Protein AF-A0A956HLF1-F1 (afdb_monomer)

Radius of gyration: 23.71 Å; Cα contacts (8 Å, |Δi|>4): 263; chains: 1; bounding box: 54×30×71 Å

Nearest PDB structures (foldseek):
  5fjy-assembly2_C-2  TM=4.307E-01  e=5.812E-02  Mus musculus
  7v1m-assembly1_H  TM=3.803E-01  e=1.954E-02  Homo sapiens
  7v6p-assembly1_A-2  TM=3.729E-01  e=6.625E-02  Homo sapiens
  8rtc-assembly2_B  TM=3.109E-01  e=3.325E-01  Bacillus phage phi3T
  4e85-assembl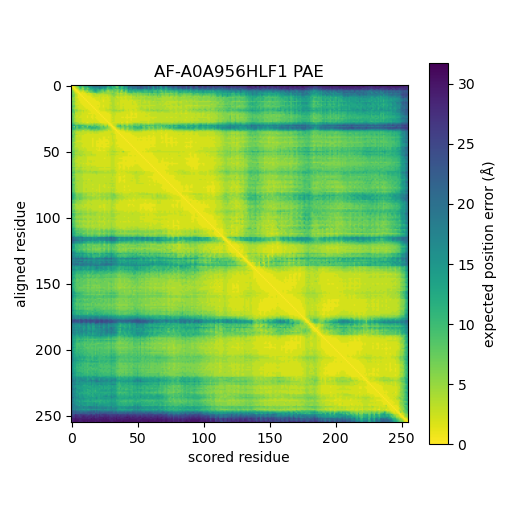y1_B  TM=3.537E-01  e=6.738E+00  Kluyveromyces lactis NRRL Y-1140

Solvent-accessible surface area (backbone atoms only — not comparable to full-atom values): 13892 Å² total; per-residue (Å²): 134,59,61,78,72,53,75,65,55,50,50,51,47,52,47,31,58,73,75,63,41,28,64,62,45,41,60,78,54,61,87,59,89,48,60,40,52,64,58,47,50,50,41,32,51,28,31,45,75,70,67,39,48,71,62,21,22,54,51,47,25,60,43,56,72,35,67,71,44,31,61,71,32,43,69,61,50,31,51,45,43,68,75,39,43,74,69,43,41,54,39,38,28,70,31,61,33,65,67,53,32,26,55,48,41,40,62,41,30,49,63,54,42,74,69,48,80,94,56,61,65,42,34,56,60,31,46,71,26,49,73,76,58,66,49,87,83,41,60,70,69,58,21,32,53,51,25,46,54,48,13,52,34,27,44,75,73,64,39,50,69,65,12,47,56,24,36,53,52,25,46,57,52,49,74,76,44,69,92,82,54,58,42,73,95,76,70,29,72,53,49,64,42,51,42,27,52,52,48,19,52,53,22,47,78,67,69,36,58,66,59,16,51,52,28,48,54,53,28,60,75,68,42,95,55,44,68,62,52,50,51,58,44,70,74,33,77,83,41,61,91,46,44,74,59,55,61,57,52,67,64,72,78,64,132

Secondary structure (DSSP, 8-state):
--B---HHHHHHHHHHHHHT-HHHHHHHTSS-SSB-HHHHHHHHHHHHHTT-HHHHHHHHHHHHTSHHHHHHHHHHHHHHHHH-HHHHHHHHHHHHHHHHHHHHHHHHHHHHHHH-SS--HHHHHHHHHHTT--GGGS-HHHHHHHHHHHHHHHHHTT-HHHHHHHHHHHHHHHHTS-TT--BGGGTBS-HHHHHHHHHHHHHHHTT-HHHHHHHHHHHHTT-S-HHHHHHHHHT-GGGGGGHHHHHHHHTTS--

Structure (mmCIF, N/CA/C/O backbone):
data_AF-A0A956HLF1-F1
#
_entry.id   AF-A0A956HLF1-F1
#
loop_
_atom_site.group_PDB
_atom_site.id
_atom_site.type_symbol
_atom_site.label_atom_id
_atom_site.label_alt_id
_atom_site.label_comp_id
_atom_site.label_asym_id
_atom_site.label_entity_id
_atom_site.label_seq_id
_atom_site.pdbx_PDB_ins_code
_atom_site.Cartn_x
_atom_site.Cartn_y
_atom_site.Cartn_z
_atom_site.occupancy
_atom_site.B_iso_or_equiv
_atom_site.auth_seq_id
_atom_site.auth_comp_id
_atom_site.auth_asym_id
_atom_site.auth_atom_id
_atom_site.pdbx_PDB_model_num
ATOM 1 N N . GLY A 1 1 ? 28.931 11.425 -19.426 1.00 41.59 1 GLY A N 1
ATOM 2 C CA . GLY A 1 1 ? 28.348 12.691 -19.912 1.00 41.59 1 GLY A CA 1
ATOM 3 C C . GLY A 1 1 ? 27.206 12.286 -20.793 1.00 41.59 1 GLY A C 1
ATOM 4 O O . GLY A 1 1 ? 27.452 11.981 -21.948 1.00 41.59 1 GLY A O 1
ATOM 5 N N . GLY A 1 2 ? 26.026 12.126 -20.193 1.00 52.97 2 GLY A N 1
ATOM 6 C CA . GLY A 1 2 ? 24.931 11.367 -20.794 1.00 52.97 2 GLY A CA 1
ATOM 7 C C . GLY A 1 2 ? 24.367 12.034 -22.040 1.00 52.97 2 GLY A C 1
ATOM 8 O O . GLY A 1 2 ? 24.267 13.260 -22.101 1.00 52.97 2 GLY A O 1
ATOM 9 N N . TYR A 1 3 ? 23.993 11.211 -23.015 1.00 58.88 3 TYR A N 1
ATOM 10 C CA . TYR A 1 3 ? 23.325 11.659 -24.227 1.00 58.88 3 TYR A CA 1
ATOM 11 C C . TYR A 1 3 ? 21.975 12.301 -23.872 1.00 58.88 3 TYR A C 1
ATOM 13 O O . TYR A 1 3 ? 21.109 11.667 -23.255 1.00 58.88 3 TYR A O 1
ATOM 21 N N . ASP A 1 4 ? 21.817 13.580 -24.222 1.00 70.75 4 ASP A N 1
ATOM 22 C CA . ASP A 1 4 ? 20.621 14.370 -23.944 1.00 70.75 4 ASP A CA 1
ATOM 23 C C . ASP A 1 4 ? 19.866 14.651 -25.247 1.00 70.75 4 ASP A C 1
ATOM 25 O O . ASP A 1 4 ? 20.224 15.538 -26.021 1.00 70.75 4 ASP A O 1
ATOM 29 N N . LEU A 1 5 ? 18.822 13.857 -25.496 1.00 79.69 5 LEU A N 1
ATOM 30 C CA . LEU A 1 5 ? 17.886 14.094 -26.591 1.00 79.69 5 LEU A CA 1
ATOM 31 C C . LEU A 1 5 ? 17.219 15.461 -26.450 1.00 79.69 5 LEU A C 1
ATOM 33 O O . LEU A 1 5 ? 16.787 15.841 -25.355 1.00 79.69 5 LEU A O 1
ATOM 37 N N . SER A 1 6 ? 17.008 16.137 -27.579 1.00 84.56 6 SER A N 1
ATOM 38 C CA . SER A 1 6 ? 16.226 17.370 -27.604 1.00 84.56 6 SER A CA 1
ATOM 39 C C . SER A 1 6 ? 14.812 17.141 -27.052 1.00 84.56 6 SER A C 1
ATOM 41 O O . SER A 1 6 ? 14.244 16.045 -27.116 1.00 84.56 6 SER A O 1
ATOM 43 N N . THR A 1 7 ? 14.185 18.204 -26.545 1.00 85.44 7 THR A N 1
ATOM 44 C CA . THR A 1 7 ? 12.805 18.158 -26.031 1.00 85.44 7 THR A CA 1
ATOM 45 C C . THR A 1 7 ? 11.820 17.564 -27.045 1.00 85.44 7 THR A C 1
ATOM 47 O O . THR A 1 7 ? 10.904 16.834 -26.664 1.00 85.44 7 THR A O 1
ATOM 50 N N . LEU A 1 8 ? 12.020 17.841 -28.338 1.00 85.94 8 LEU A N 1
ATOM 51 C CA . LEU A 1 8 ? 11.176 17.329 -29.420 1.00 85.94 8 LEU A CA 1
ATOM 52 C C . LEU A 1 8 ? 11.368 15.824 -29.637 1.00 85.94 8 LEU A C 1
ATOM 54 O O . LEU A 1 8 ? 10.382 15.099 -29.770 1.00 85.94 8 LEU A O 1
ATOM 58 N N . GLU A 1 9 ? 12.606 15.333 -29.608 1.00 87.56 9 GLU A N 1
ATOM 59 C CA . GLU A 1 9 ? 12.899 13.901 -29.741 1.00 87.56 9 GLU A CA 1
ATOM 60 C C . GLU A 1 9 ? 12.375 13.110 -28.540 1.00 87.56 9 GLU A C 1
ATOM 62 O O . GLU A 1 9 ? 11.735 12.069 -28.710 1.00 87.56 9 GLU A O 1
ATOM 67 N N . ARG A 1 10 ? 12.535 13.644 -27.322 1.00 88.38 10 ARG A N 1
ATOM 68 C CA . ARG A 1 10 ? 11.944 13.059 -26.108 1.00 88.38 10 ARG A CA 1
ATOM 69 C C . ARG A 1 10 ? 10.419 12.979 -26.209 1.00 88.38 10 ARG A C 1
ATOM 71 O O . ARG A 1 10 ? 9.830 11.959 -25.848 1.00 88.38 10 ARG A O 1
ATOM 78 N N . ALA A 1 11 ? 9.766 14.025 -26.719 1.00 88.81 11 ALA A N 1
ATOM 79 C CA . ALA A 1 11 ? 8.319 14.030 -26.924 1.00 88.81 11 ALA A CA 1
ATOM 80 C C . ALA A 1 11 ? 7.877 12.994 -27.975 1.00 88.81 11 ALA A C 1
ATOM 82 O O . ALA A 1 11 ? 6.869 12.313 -27.774 1.00 88.81 11 ALA A O 1
ATOM 83 N N . ALA A 1 12 ? 8.643 12.831 -29.057 1.00 90.94 12 ALA A N 1
ATOM 84 C CA . ALA A 1 12 ? 8.374 11.834 -30.090 1.00 90.94 12 ALA A CA 1
ATOM 85 C C . ALA A 1 12 ? 8.512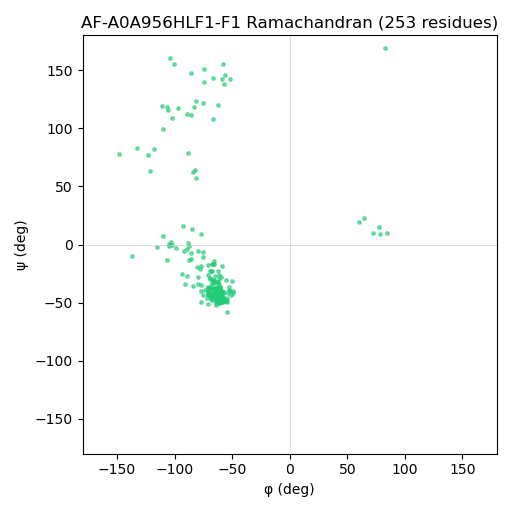 10.397 -29.559 1.00 90.94 12 ALA A C 1
ATOM 87 O O . ALA A 1 12 ? 7.626 9.573 -29.788 1.00 90.94 12 ALA A O 1
ATOM 88 N N . LEU A 1 13 ? 9.566 10.103 -28.790 1.00 91.31 13 LEU A N 1
ATOM 89 C CA . LEU A 1 13 ? 9.739 8.797 -28.141 1.00 91.31 13 LEU A CA 1
ATOM 90 C C . LEU A 1 13 ? 8.620 8.495 -27.148 1.00 91.31 13 LEU A C 1
ATOM 92 O O . LEU A 1 13 ? 8.069 7.394 -27.151 1.00 91.31 13 LEU A O 1
ATOM 96 N N . ARG A 1 14 ? 8.235 9.484 -26.335 1.00 90.69 14 ARG A N 1
ATOM 97 C CA . ARG A 1 14 ? 7.116 9.334 -25.402 1.00 90.69 14 ARG A CA 1
ATOM 98 C C . ARG A 1 14 ? 5.812 9.023 -26.131 1.00 90.69 14 ARG A C 1
ATOM 100 O O . ARG A 1 14 ? 5.057 8.177 -25.666 1.00 90.69 14 ARG A O 1
ATOM 107 N N . ARG A 1 15 ? 5.550 9.682 -27.263 1.00 92.44 15 ARG A N 1
ATOM 108 C CA . ARG A 1 15 ? 4.369 9.398 -28.087 1.00 92.44 15 ARG A CA 1
ATOM 109 C C . ARG A 1 15 ? 4.389 7.955 -28.597 1.00 92.44 15 ARG A C 1
ATOM 111 O O . ARG A 1 15 ? 3.418 7.245 -28.389 1.00 92.44 15 ARG A O 1
ATOM 118 N N . ARG A 1 16 ? 5.518 7.485 -29.134 1.00 93.81 16 ARG A N 1
ATOM 119 C CA . ARG A 1 16 ? 5.666 6.090 -29.594 1.00 93.81 16 ARG A CA 1
ATOM 120 C C . ARG A 1 16 ? 5.423 5.060 -28.488 1.00 93.81 16 ARG A C 1
ATOM 122 O O . ARG A 1 16 ? 4.773 4.054 -28.738 1.00 93.81 16 ARG A O 1
ATOM 129 N N . LEU A 1 17 ? 5.890 5.315 -27.261 1.00 90.25 17 LEU A N 1
ATOM 130 C CA . LEU A 1 17 ? 5.589 4.455 -26.105 1.00 90.25 17 LEU A CA 1
ATOM 131 C C . LEU A 1 17 ? 4.087 4.363 -25.816 1.00 90.25 17 LEU A C 1
ATOM 133 O O . LEU A 1 17 ? 3.600 3.287 -25.475 1.00 90.25 17 LEU A O 1
ATOM 137 N N . VAL A 1 18 ? 3.376 5.489 -25.913 1.00 90.31 18 VAL A N 1
ATOM 138 C CA . VAL A 1 18 ? 1.925 5.556 -25.685 1.00 90.31 18 VAL A CA 1
ATOM 139 C C . VAL A 1 18 ? 1.167 4.857 -26.811 1.00 90.31 18 VAL A C 1
ATOM 141 O O . VAL A 1 18 ? 0.245 4.097 -26.534 1.00 90.31 18 VAL A O 1
ATOM 144 N N . ASP A 1 19 ? 1.605 5.050 -28.053 1.00 93.31 19 ASP A N 1
ATOM 145 C CA . ASP A 1 19 ? 0.988 4.465 -29.247 1.00 93.31 19 ASP A CA 1
ATOM 146 C C . ASP A 1 19 ? 1.305 2.964 -29.412 1.00 93.31 19 ASP A C 1
ATOM 148 O O . ASP A 1 19 ? 0.752 2.301 -30.286 1.00 93.31 19 ASP A O 1
ATOM 152 N N . GLY A 1 20 ? 2.186 2.408 -28.572 1.00 92.50 20 GLY A N 1
ATOM 153 C CA . GLY A 1 20 ? 2.545 0.989 -28.581 1.00 92.50 20 GLY A CA 1
ATOM 154 C C . GLY A 1 20 ? 3.646 0.605 -29.575 1.00 92.50 20 GLY A C 1
ATOM 155 O O . GLY A 1 20 ? 3.921 -0.582 -29.751 1.00 92.50 20 GLY A O 1
ATOM 156 N N . ASP A 1 21 ? 4.324 1.575 -30.192 1.00 95.44 21 ASP A N 1
ATOM 157 C CA . ASP A 1 21 ? 5.449 1.336 -31.105 1.00 95.44 21 ASP A CA 1
ATOM 158 C C . ASP A 1 21 ? 6.763 1.124 -30.331 1.00 95.44 21 ASP A C 1
ATOM 160 O O . ASP A 1 21 ? 7.721 1.903 -30.373 1.00 95.44 21 ASP A O 1
ATOM 164 N N . TYR A 1 22 ? 6.787 0.044 -29.553 1.00 95.62 22 TYR A N 1
ATOM 165 C CA . TYR A 1 22 ? 7.901 -0.303 -28.673 1.00 95.62 22 TYR A CA 1
ATOM 166 C C . TYR A 1 22 ? 9.174 -0.662 -29.447 1.00 95.62 22 TYR A C 1
ATOM 168 O O . TYR A 1 22 ? 10.281 -0.402 -28.972 1.00 95.62 22 TYR A O 1
ATOM 176 N N . ALA A 1 23 ? 9.035 -1.229 -30.649 1.00 95.00 23 ALA A N 1
ATOM 177 C CA . ALA A 1 23 ? 10.169 -1.578 -31.495 1.00 95.00 23 ALA A CA 1
ATOM 178 C C . ALA A 1 23 ? 10.909 -0.319 -31.969 1.00 95.00 23 ALA A C 1
ATOM 180 O O . ALA A 1 23 ? 12.135 -0.263 -31.858 1.00 95.00 23 ALA A O 1
ATOM 181 N N . ALA A 1 24 ? 10.183 0.719 -32.404 1.00 93.25 24 ALA A N 1
ATOM 182 C CA . ALA A 1 24 ? 10.802 1.981 -32.796 1.00 93.25 24 ALA A CA 1
ATOM 183 C C . ALA A 1 24 ? 11.443 2.720 -31.614 1.00 93.25 24 ALA A C 1
ATOM 185 O O . ALA A 1 24 ? 12.440 3.416 -31.805 1.00 93.25 24 ALA A O 1
ATOM 186 N N . VAL A 1 25 ? 10.903 2.576 -30.398 1.00 92.69 25 VAL A N 1
ATOM 187 C CA . VAL A 1 25 ? 11.532 3.123 -29.183 1.00 92.69 25 VAL A CA 1
ATOM 188 C C . VAL A 1 25 ? 12.865 2.432 -28.907 1.00 92.69 25 VAL A C 1
ATOM 190 O O . VAL A 1 25 ? 13.858 3.112 -28.673 1.00 92.69 25 VAL A O 1
ATOM 193 N N . ILE A 1 26 ? 12.918 1.096 -28.969 1.00 93.88 26 ILE A N 1
ATOM 194 C CA . ILE A 1 26 ? 14.174 0.357 -28.772 1.00 93.88 26 ILE A CA 1
ATOM 195 C C . ILE A 1 26 ? 15.188 0.717 -29.854 1.00 93.88 26 ILE A C 1
ATOM 197 O O . ILE A 1 26 ? 16.344 0.956 -29.521 1.00 93.88 26 ILE A O 1
ATOM 201 N N . ALA A 1 27 ? 14.765 0.768 -31.120 1.00 92.62 27 ALA A N 1
ATOM 202 C CA . ALA A 1 27 ? 15.642 1.102 -32.238 1.00 92.62 27 ALA A CA 1
ATOM 203 C C . ALA A 1 27 ? 16.245 2.505 -32.085 1.00 92.62 27 ALA A C 1
ATOM 205 O O . ALA A 1 27 ? 17.448 2.675 -32.235 1.00 92.62 27 ALA A O 1
ATOM 206 N N . ALA A 1 28 ? 15.432 3.494 -31.705 1.00 90.25 28 ALA A N 1
ATOM 207 C CA . ALA A 1 28 ? 15.895 4.865 -31.498 1.00 90.25 28 ALA A CA 1
ATOM 208 C C . ALA A 1 28 ? 16.842 5.032 -30.296 1.00 90.25 28 ALA A C 1
ATOM 210 O O . ALA A 1 28 ? 17.514 6.050 -30.190 1.00 90.25 28 ALA A O 1
ATOM 211 N N . LEU A 1 29 ? 16.882 4.056 -29.386 1.00 91.06 29 LEU A N 1
ATOM 212 C CA . LEU A 1 29 ? 17.743 4.050 -28.202 1.00 91.06 29 LEU A CA 1
ATOM 213 C C . LEU A 1 29 ? 18.862 2.996 -28.304 1.00 91.06 29 LEU A C 1
ATOM 215 O O . LEU A 1 29 ? 19.538 2.727 -27.311 1.00 91.06 29 LEU A O 1
ATOM 219 N N . ALA A 1 30 ? 19.021 2.336 -29.458 1.00 85.50 30 ALA A N 1
ATOM 220 C CA . ALA A 1 30 ? 19.852 1.141 -29.592 1.00 85.50 30 ALA A CA 1
ATOM 221 C C . ALA A 1 30 ? 21.349 1.436 -29.452 1.00 85.50 30 ALA A C 1
ATOM 223 O O . ALA A 1 30 ? 22.026 0.702 -28.728 1.00 85.50 30 ALA A O 1
ATOM 224 N N . ASP A 1 31 ? 21.807 2.517 -30.085 1.00 79.00 31 ASP A N 1
ATOM 225 C CA . ASP A 1 31 ? 23.228 2.854 -30.253 1.00 79.00 31 ASP A CA 1
ATOM 226 C C . ASP A 1 31 ? 23.796 3.709 -29.107 1.00 79.00 31 ASP A C 1
ATOM 228 O O . ASP A 1 31 ? 24.996 3.976 -29.047 1.00 79.00 31 ASP A O 1
ATOM 232 N N . GLU A 1 32 ? 22.947 4.109 -28.160 1.00 78.00 32 GLU A N 1
ATOM 233 C CA . GLU A 1 32 ? 23.337 4.985 -27.062 1.00 78.00 32 GLU A CA 1
ATOM 234 C C . GLU A 1 32 ? 23.984 4.209 -25.910 1.00 78.00 32 GLU A C 1
ATOM 236 O O . GLU A 1 32 ? 23.360 3.361 -25.262 1.00 78.00 32 GLU A O 1
ATOM 241 N N . VAL A 1 33 ? 25.249 4.534 -25.633 1.00 71.75 33 VAL A N 1
ATOM 242 C CA . VAL A 1 33 ? 26.072 3.867 -24.610 1.00 71.75 33 VAL A CA 1
ATOM 243 C C . VAL A 1 33 ? 25.711 4.334 -23.195 1.00 71.75 33 VAL A C 1
ATOM 245 O O . VAL A 1 33 ? 25.727 3.539 -22.256 1.00 71.75 33 VAL A O 1
ATOM 248 N N . GLU A 1 34 ? 25.350 5.610 -23.028 1.00 83.88 34 GLU A N 1
ATOM 249 C CA . GLU A 1 34 ? 25.018 6.207 -21.729 1.00 83.88 34 GLU A CA 1
ATOM 250 C C . GLU A 1 34 ? 23.708 7.006 -21.817 1.00 83.88 34 GLU A C 1
ATOM 252 O O . GLU A 1 34 ? 23.690 8.227 -21.993 1.00 83.88 34 GLU A O 1
ATOM 257 N N . LEU A 1 35 ? 22.587 6.292 -21.693 1.00 87.31 35 LEU A N 1
ATOM 258 C CA . LEU A 1 35 ? 21.258 6.896 -21.677 1.00 87.31 35 LEU A CA 1
ATOM 259 C C . LEU A 1 35 ? 20.962 7.592 -20.349 1.00 87.31 35 LEU A C 1
ATOM 261 O O . LEU A 1 35 ? 21.208 7.053 -19.262 1.00 87.31 35 LEU A O 1
ATOM 265 N N . ALA A 1 36 ? 20.318 8.758 -20.439 1.00 91.62 36 ALA A N 1
ATOM 266 C CA . ALA A 1 36 ? 19.691 9.386 -19.285 1.00 91.62 36 ALA A CA 1
ATOM 267 C C . ALA A 1 36 ? 18.748 8.381 -18.577 1.00 91.62 36 ALA A C 1
ATOM 269 O O . ALA A 1 36 ? 18.048 7.626 -19.259 1.00 91.62 36 ALA A O 1
ATOM 270 N N . PRO A 1 37 ? 18.665 8.369 -17.230 1.00 94.44 37 PRO A N 1
ATOM 271 C CA . PRO A 1 37 ? 17.913 7.351 -16.482 1.00 94.44 37 PRO A CA 1
ATOM 272 C C . PRO A 1 37 ? 16.461 7.172 -16.940 1.00 94.44 37 PRO A C 1
ATOM 274 O O . PRO A 1 37 ? 15.971 6.052 -17.046 1.00 94.44 37 PRO A O 1
ATOM 277 N N . GLN A 1 38 ? 15.790 8.274 -17.279 1.00 92.56 38 GLN A N 1
ATOM 278 C CA . GLN A 1 38 ? 14.411 8.249 -17.763 1.00 92.56 38 GLN A CA 1
ATOM 279 C C . GLN A 1 38 ? 14.276 7.568 -19.138 1.00 92.56 38 GLN A C 1
ATOM 281 O O . GLN A 1 38 ? 13.319 6.831 -19.360 1.00 92.56 38 GLN A O 1
ATOM 286 N N . LEU A 1 39 ? 15.241 7.771 -20.042 1.00 93.81 39 LEU A N 1
ATOM 287 C CA . LEU A 1 39 ? 15.267 7.115 -21.354 1.00 93.81 39 LEU A CA 1
ATOM 288 C C . LEU A 1 39 ? 15.588 5.623 -21.222 1.00 93.81 39 LEU A C 1
ATOM 290 O O . LEU A 1 39 ? 14.982 4.803 -21.910 1.00 93.81 39 LEU A O 1
ATOM 294 N N . GLU A 1 40 ? 16.473 5.255 -20.291 1.00 95.62 40 GLU A N 1
ATOM 295 C CA . GLU A 1 40 ? 16.725 3.845 -19.971 1.00 95.62 40 GLU A CA 1
ATOM 296 C C . GLU A 1 40 ? 15.456 3.175 -19.423 1.00 95.62 40 GLU A C 1
ATOM 298 O O . GLU A 1 40 ? 15.093 2.087 -19.867 1.00 95.62 40 GLU A O 1
ATOM 303 N N . LEU A 1 41 ? 14.709 3.846 -18.535 1.00 95.75 41 LEU A N 1
ATOM 304 C CA . LEU A 1 41 ? 13.426 3.334 -18.048 1.00 95.75 41 LEU A CA 1
ATOM 305 C C . LEU A 1 41 ? 12.414 3.142 -19.190 1.00 95.75 41 LEU A C 1
ATOM 307 O O . LEU A 1 41 ? 11.713 2.135 -19.231 1.00 95.75 41 LEU A O 1
ATOM 311 N N . TRP A 1 42 ? 12.346 4.066 -20.147 1.00 95.50 42 TRP A N 1
ATOM 312 C CA . TRP A 1 42 ? 11.487 3.927 -21.327 1.00 95.50 42 TRP A CA 1
ATOM 313 C C . TRP A 1 42 ? 11.876 2.737 -22.205 1.00 95.50 42 TRP A C 1
ATOM 315 O O . TRP A 1 42 ? 11.001 1.996 -22.661 1.00 95.50 42 TRP A O 1
ATOM 325 N N . ARG A 1 43 ? 13.179 2.502 -22.390 1.00 95.75 43 ARG A N 1
ATOM 326 C CA . ARG A 1 43 ? 13.688 1.304 -23.066 1.00 95.75 43 ARG A CA 1
ATOM 327 C C . ARG A 1 43 ? 13.273 0.034 -22.325 1.00 95.75 43 ARG A C 1
ATOM 329 O O . ARG A 1 43 ? 12.801 -0.905 -22.960 1.00 95.75 43 ARG A O 1
ATOM 336 N N . ILE A 1 44 ? 13.385 0.016 -20.996 1.00 96.69 44 ILE A N 1
ATOM 337 C CA . ILE A 1 44 ? 12.948 -1.100 -20.140 1.00 96.69 44 ILE A CA 1
ATOM 338 C C . ILE A 1 44 ? 11.442 -1.360 -20.303 1.00 96.69 44 ILE A C 1
ATOM 340 O O . ILE A 1 44 ? 11.037 -2.510 -20.471 1.00 96.69 44 ILE A O 1
ATOM 344 N N . VAL A 1 45 ? 10.610 -0.312 -20.318 1.00 96.31 45 VAL A N 1
ATOM 345 C CA . VAL A 1 45 ? 9.159 -0.423 -20.562 1.00 96.31 45 VAL A CA 1
ATOM 346 C C . VAL A 1 45 ? 8.882 -1.053 -21.929 1.00 96.31 45 VAL A C 1
ATOM 348 O O . VAL A 1 45 ? 8.108 -2.006 -22.016 1.00 96.31 45 VAL A O 1
ATOM 351 N N . ALA A 1 46 ? 9.536 -0.566 -22.986 1.00 96.31 46 ALA A N 1
ATOM 352 C CA . ALA A 1 46 ? 9.384 -1.102 -24.337 1.00 96.31 46 ALA A CA 1
ATOM 353 C C . ALA A 1 46 ? 9.814 -2.579 -24.426 1.00 96.31 46 ALA A C 1
ATOM 355 O O . ALA A 1 46 ? 9.077 -3.408 -24.961 1.00 96.31 46 ALA A O 1
ATOM 356 N N . LEU A 1 47 ? 10.962 -2.935 -23.837 1.00 96.88 47 LEU A N 1
ATOM 357 C CA . LEU A 1 47 ? 11.447 -4.318 -23.757 1.00 96.88 47 LEU A CA 1
ATOM 358 C C . LEU A 1 47 ? 10.448 -5.226 -23.035 1.00 96.88 47 LEU A C 1
ATOM 360 O O . LEU A 1 47 ? 10.113 -6.302 -23.533 1.00 96.88 47 LEU A O 1
ATOM 364 N N . ARG A 1 48 ? 9.916 -4.776 -21.892 1.00 95.62 48 ARG A N 1
ATOM 365 C CA . ARG A 1 48 ? 8.934 -5.540 -21.115 1.00 95.62 48 ARG A CA 1
ATOM 366 C C . ARG A 1 48 ? 7.647 -5.786 -21.900 1.00 95.62 48 ARG A C 1
ATOM 368 O O . ARG A 1 48 ? 7.103 -6.892 -21.822 1.00 95.62 48 ARG A O 1
ATOM 375 N N . ARG A 1 49 ? 7.165 -4.781 -22.638 1.00 94.62 49 ARG A N 1
ATOM 376 C CA . ARG A 1 49 ? 5.954 -4.866 -23.473 1.00 94.62 49 ARG A CA 1
ATOM 377 C C . ARG A 1 49 ? 6.139 -5.775 -24.690 1.00 94.62 49 ARG A C 1
ATOM 379 O O . ARG A 1 49 ? 5.190 -6.434 -25.092 1.00 94.62 49 ARG A O 1
ATOM 386 N N . LEU A 1 50 ? 7.364 -5.891 -25.198 1.00 95.81 50 LEU A N 1
ATOM 387 C CA . LEU A 1 50 ? 7.755 -6.863 -26.227 1.00 95.81 50 LEU A CA 1
ATOM 388 C C . LEU A 1 50 ? 8.135 -8.241 -25.660 1.00 95.81 50 LEU A C 1
ATOM 390 O O . LEU A 1 50 ? 8.725 -9.051 -26.368 1.00 95.81 50 LEU A O 1
ATOM 394 N N . LEU A 1 51 ? 7.824 -8.509 -24.386 1.00 94.31 51 LEU A N 1
ATOM 395 C CA . LEU A 1 51 ? 8.098 -9.776 -23.696 1.00 94.31 51 LEU A CA 1
ATOM 396 C C . LEU A 1 51 ? 9.589 -10.160 -23.626 1.00 94.31 51 LEU A C 1
ATOM 398 O O . LEU A 1 51 ? 9.923 -11.305 -23.335 1.00 94.31 51 LEU A O 1
ATOM 402 N N . ARG A 1 52 ? 10.502 -9.197 -23.801 1.00 96.75 52 ARG A N 1
ATOM 403 C CA . ARG A 1 52 ? 11.954 -9.377 -23.615 1.00 96.75 52 ARG A CA 1
ATOM 404 C C . ARG A 1 52 ? 12.317 -9.208 -22.141 1.00 96.75 52 ARG A C 1
ATOM 406 O O . ARG A 1 52 ? 13.010 -8.266 -21.759 1.00 96.75 52 ARG A O 1
ATOM 413 N N . PHE A 1 53 ? 11.769 -10.091 -21.307 1.00 95.69 53 PHE A N 1
ATOM 414 C CA . PHE A 1 53 ? 11.788 -9.951 -19.850 1.00 95.69 53 PHE A CA 1
ATOM 415 C C . PHE A 1 53 ? 13.205 -9.938 -19.268 1.00 95.69 53 PHE A C 1
ATOM 417 O O . PHE A 1 53 ? 13.538 -9.006 -18.542 1.00 95.69 53 PHE A O 1
ATOM 424 N N . ASP A 1 54 ? 14.050 -10.903 -19.634 1.00 96.94 54 ASP A N 1
ATOM 425 C CA . ASP A 1 54 ? 15.397 -11.037 -19.059 1.00 96.94 54 ASP A CA 1
ATOM 426 C C . ASP A 1 54 ? 16.270 -9.807 -19.331 1.00 96.94 54 ASP A C 1
ATOM 428 O O . ASP A 1 54 ? 16.998 -9.329 -18.462 1.00 96.94 54 ASP A O 1
ATOM 432 N N . GLU A 1 55 ? 16.148 -9.232 -20.528 1.00 96.94 55 GLU A N 1
ATOM 433 C CA . GLU A 1 55 ? 16.875 -8.021 -20.898 1.00 96.94 55 GLU A CA 1
ATOM 434 C C . GLU A 1 55 ? 16.344 -6.786 -20.169 1.00 96.94 55 GLU A C 1
ATOM 436 O O . GLU A 1 55 ? 17.128 -5.973 -19.675 1.00 96.94 55 GLU A O 1
ATOM 441 N N . ALA A 1 56 ? 15.018 -6.654 -20.065 1.00 97.25 56 ALA A N 1
ATOM 442 C CA . ALA A 1 56 ? 14.400 -5.597 -19.274 1.00 97.25 56 ALA A CA 1
ATOM 443 C C . ALA A 1 56 ? 14.848 -5.683 -17.804 1.00 97.25 56 ALA A C 1
ATOM 445 O O . ALA A 1 56 ? 15.170 -4.660 -17.201 1.00 97.25 56 ALA A O 1
ATOM 446 N N . ALA A 1 57 ? 14.916 -6.894 -17.245 1.00 97.44 57 ALA A N 1
ATOM 447 C CA . ALA A 1 57 ? 15.310 -7.135 -15.864 1.00 97.44 57 ALA A CA 1
ATOM 448 C C . ALA A 1 57 ? 16.792 -6.822 -15.633 1.00 97.44 57 ALA A C 1
ATOM 450 O O . ALA A 1 57 ? 17.131 -6.137 -14.670 1.00 97.44 57 ALA A O 1
ATOM 451 N N . ALA A 1 58 ? 17.675 -7.263 -16.534 1.00 97.06 58 ALA A N 1
ATOM 452 C CA . ALA A 1 58 ? 19.104 -6.971 -16.463 1.00 97.06 58 ALA A CA 1
ATOM 453 C C . ALA A 1 58 ? 19.384 -5.461 -16.521 1.00 97.06 58 ALA A C 1
ATOM 455 O O . ALA A 1 58 ? 20.178 -4.944 -15.732 1.00 97.06 58 ALA A O 1
ATOM 456 N N . ARG A 1 59 ? 18.688 -4.739 -17.406 1.00 96.19 59 ARG A N 1
ATOM 457 C CA . ARG A 1 59 ? 18.801 -3.278 -17.518 1.00 96.19 59 ARG A CA 1
ATOM 458 C C . ARG A 1 59 ? 18.246 -2.559 -16.298 1.00 96.19 59 ARG A C 1
ATOM 460 O O . ARG A 1 59 ? 18.905 -1.664 -15.776 1.00 96.19 59 ARG A O 1
ATOM 467 N N . LEU A 1 60 ? 17.082 -2.975 -15.796 1.00 97.38 60 LEU A N 1
ATOM 468 C CA . LEU A 1 60 ? 16.521 -2.406 -14.572 1.00 97.38 60 LEU A CA 1
ATOM 469 C C . LEU A 1 60 ? 17.444 -2.652 -13.373 1.00 97.38 60 LEU A C 1
ATOM 471 O O . LEU A 1 60 ? 17.660 -1.742 -12.582 1.00 97.38 60 LEU A O 1
ATOM 475 N N . ARG A 1 61 ? 18.049 -3.838 -13.269 1.00 97.50 61 ARG A N 1
ATOM 476 C CA . ARG A 1 61 ? 19.032 -4.161 -12.227 1.00 97.50 61 ARG A CA 1
ATOM 477 C C . ARG A 1 61 ? 20.238 -3.229 -12.289 1.00 97.50 61 ARG A C 1
ATOM 479 O O . ARG A 1 61 ? 20.620 -2.677 -11.264 1.00 97.50 61 ARG A O 1
ATOM 486 N N . ALA A 1 62 ? 20.799 -3.012 -13.479 1.00 95.25 62 ALA A N 1
ATOM 487 C CA . ALA A 1 62 ? 21.906 -2.074 -13.667 1.00 95.25 62 ALA A CA 1
ATOM 488 C C . ALA A 1 62 ? 21.510 -0.632 -13.306 1.00 95.25 62 ALA A C 1
ATOM 490 O O . ALA A 1 62 ? 22.293 0.090 -12.697 1.00 95.25 62 ALA A O 1
ATOM 491 N N . LEU A 1 63 ? 20.283 -0.227 -13.641 1.00 95.00 63 LEU A N 1
ATOM 492 C CA . LEU A 1 63 ? 19.759 1.102 -13.335 1.00 95.00 63 LEU A CA 1
ATOM 493 C C . LEU A 1 63 ? 19.524 1.314 -11.831 1.00 95.00 63 LEU A C 1
ATOM 495 O O . LEU A 1 63 ? 19.761 2.409 -11.332 1.00 95.00 63 LEU A O 1
ATOM 499 N N . LEU A 1 64 ? 19.070 0.277 -11.121 1.00 95.25 64 LEU A N 1
ATOM 500 C CA . LEU A 1 64 ? 18.817 0.304 -9.677 1.00 95.25 64 LEU A CA 1
ATOM 501 C C . LEU A 1 64 ? 20.083 0.118 -8.831 1.00 95.25 64 LEU A C 1
ATOM 503 O O . LEU A 1 64 ? 20.074 0.484 -7.662 1.00 95.25 64 LEU A O 1
ATOM 507 N N . ALA A 1 65 ? 21.161 -0.424 -9.405 1.00 94.81 65 ALA A N 1
ATOM 508 C CA . ALA A 1 65 ? 22.458 -0.535 -8.738 1.00 94.81 65 ALA A CA 1
ATOM 509 C C . ALA A 1 65 ? 23.173 0.822 -8.571 1.00 94.81 65 ALA A C 1
ATOM 511 O O . ALA A 1 65 ? 24.098 0.930 -7.770 1.00 94.81 65 ALA A O 1
ATOM 512 N N . ASP A 1 66 ? 22.757 1.849 -9.321 1.00 94.75 66 ASP A N 1
ATOM 513 C CA . ASP A 1 66 ? 23.236 3.225 -9.184 1.00 94.75 66 ASP A CA 1
ATOM 514 C C . ASP A 1 66 ? 22.198 4.069 -8.433 1.00 94.75 66 ASP A C 1
ATOM 516 O O . ASP A 1 66 ? 21.149 4.425 -8.970 1.00 94.75 66 ASP A O 1
ATOM 520 N N . ASP A 1 67 ? 22.523 4.439 -7.197 1.00 93.12 67 ASP A N 1
ATOM 521 C CA . ASP A 1 67 ? 21.685 5.245 -6.307 1.00 93.12 67 ASP A CA 1
ATOM 522 C C . ASP A 1 67 ? 21.172 6.553 -6.927 1.00 93.12 67 ASP A C 1
ATOM 524 O O . ASP A 1 67 ? 20.030 6.962 -6.690 1.00 93.12 67 ASP A O 1
ATOM 528 N N . ALA A 1 68 ? 22.009 7.260 -7.691 1.00 94.62 68 ALA A N 1
ATOM 529 C CA . ALA A 1 68 ? 21.624 8.533 -8.289 1.00 94.62 68 ALA A CA 1
ATOM 530 C C . ALA A 1 68 ? 20.615 8.309 -9.417 1.00 94.62 68 ALA A C 1
ATOM 532 O O . ALA A 1 68 ? 19.617 9.032 -9.517 1.00 94.62 68 ALA A O 1
ATOM 533 N N . ARG A 1 69 ? 20.838 7.275 -10.232 1.00 95.06 69 ARG A N 1
ATOM 534 C CA . ARG A 1 69 ? 19.927 6.908 -11.321 1.00 95.06 69 ARG A CA 1
ATOM 535 C C . ARG A 1 69 ? 18.626 6.313 -10.790 1.00 95.06 69 ARG A C 1
ATOM 537 O O . ARG A 1 69 ? 17.566 6.694 -11.282 1.00 95.06 69 ARG A O 1
ATOM 544 N N . ALA A 1 70 ? 18.689 5.475 -9.757 1.00 94.56 70 ALA A N 1
ATOM 545 C CA . ALA A 1 70 ? 17.530 4.922 -9.066 1.00 94.56 70 ALA A CA 1
ATOM 546 C C . ALA A 1 70 ? 16.632 6.036 -8.509 1.00 94.56 70 ALA A C 1
ATOM 548 O O . ALA A 1 70 ? 15.433 6.064 -8.789 1.00 94.56 70 ALA A O 1
ATOM 549 N N . ARG A 1 71 ? 17.210 7.029 -7.815 1.00 94.75 71 ARG A N 1
ATOM 550 C CA . ARG A 1 71 ? 16.460 8.208 -7.342 1.00 94.75 71 ARG A CA 1
ATOM 551 C C . ARG A 1 71 ? 15.837 9.006 -8.486 1.00 94.75 71 ARG A C 1
ATOM 553 O O . ARG A 1 71 ? 14.706 9.469 -8.353 1.00 94.75 71 ARG A O 1
ATOM 560 N N . ALA A 1 72 ? 16.544 9.150 -9.607 1.00 94.88 72 ALA A N 1
ATOM 561 C CA . ALA A 1 72 ? 16.056 9.903 -10.760 1.00 94.88 72 ALA A CA 1
ATOM 562 C C . ALA A 1 72 ? 14.821 9.272 -11.427 1.00 94.88 72 ALA A C 1
ATOM 564 O O . ALA A 1 72 ? 14.034 10.002 -12.023 1.00 94.88 72 ALA A O 1
ATOM 565 N N . ILE A 1 73 ? 14.639 7.950 -11.319 1.00 95.56 73 ILE A N 1
ATOM 566 C CA . ILE A 1 73 ? 13.494 7.229 -11.904 1.00 95.56 73 ILE A CA 1
ATOM 567 C C . ILE A 1 73 ? 12.436 6.796 -10.886 1.00 95.56 73 ILE A C 1
ATOM 569 O O . ILE A 1 73 ? 11.437 6.186 -11.264 1.00 95.56 73 ILE A O 1
ATOM 573 N N . HIS A 1 74 ? 12.655 7.073 -9.599 1.00 94.31 74 HIS A N 1
ATOM 574 C CA . HIS A 1 74 ? 11.862 6.520 -8.501 1.00 94.31 74 HIS A CA 1
ATOM 575 C C . HIS A 1 74 ? 10.362 6.789 -8.665 1.00 94.31 74 HIS A C 1
ATOM 577 O O . HIS A 1 74 ? 9.551 5.867 -8.635 1.00 94.31 74 HIS A O 1
ATOM 583 N N . ARG A 1 75 ? 9.981 8.042 -8.940 1.00 92.94 75 ARG A N 1
ATOM 584 C CA . ARG A 1 75 ? 8.566 8.427 -9.099 1.00 92.94 75 ARG A CA 1
ATOM 585 C C . ARG A 1 75 ? 7.898 7.723 -10.278 1.00 92.94 75 ARG A C 1
ATOM 587 O O . ARG A 1 75 ? 6.759 7.272 -10.159 1.00 92.94 75 ARG A O 1
ATOM 594 N N . GLU A 1 76 ? 8.587 7.625 -11.408 1.00 94.06 76 GLU A N 1
ATOM 595 C CA . GLU A 1 76 ? 8.107 6.916 -12.589 1.00 94.06 76 GLU A CA 1
ATOM 596 C C . GLU A 1 76 ? 7.982 5.413 -12.331 1.00 94.06 76 GLU A C 1
ATOM 598 O O . GLU A 1 76 ? 6.994 4.812 -12.748 1.00 94.06 76 GLU A O 1
ATOM 603 N N . LEU A 1 77 ? 8.913 4.813 -11.586 1.00 94.56 77 LEU A N 1
ATOM 604 C CA . LEU A 1 77 ? 8.832 3.407 -11.200 1.00 94.56 77 LEU A CA 1
ATOM 605 C C . LEU A 1 77 ? 7.601 3.133 -10.321 1.00 94.56 77 LEU A C 1
ATOM 607 O O . LEU A 1 77 ? 6.849 2.198 -10.599 1.00 94.56 77 LEU A O 1
ATOM 611 N N . LEU A 1 78 ? 7.328 3.989 -9.329 1.00 93.06 78 LEU A N 1
ATOM 612 C CA . LEU A 1 78 ? 6.105 3.907 -8.519 1.00 93.06 78 LEU A CA 1
ATOM 613 C C . LEU A 1 78 ? 4.833 4.086 -9.369 1.00 93.06 78 LEU A C 1
ATOM 615 O O . LEU A 1 78 ? 3.798 3.483 -9.088 1.00 93.06 78 LEU A O 1
ATOM 619 N N . ALA A 1 79 ? 4.871 4.915 -10.418 1.00 91.25 79 ALA A N 1
ATOM 620 C CA . ALA A 1 79 ? 3.749 5.070 -11.346 1.00 91.25 79 ALA A CA 1
ATOM 621 C C . ALA A 1 79 ? 3.527 3.819 -12.217 1.00 91.25 79 ALA A C 1
ATOM 623 O O . ALA A 1 79 ? 2.381 3.421 -12.434 1.00 91.25 79 ALA A O 1
ATOM 624 N N . LEU A 1 80 ? 4.597 3.160 -12.667 1.00 92.44 80 LEU A N 1
ATOM 625 C CA . LEU A 1 80 ? 4.506 1.901 -13.412 1.00 92.44 80 LEU A CA 1
ATOM 626 C C . LEU A 1 80 ? 3.924 0.778 -12.544 1.00 92.44 80 LEU A C 1
ATOM 628 O O . LEU A 1 80 ? 2.994 0.099 -12.970 1.00 92.44 80 LEU A O 1
ATOM 632 N N . LEU A 1 81 ? 4.379 0.656 -11.293 1.00 90.81 81 LEU A N 1
ATOM 633 C CA . LEU A 1 81 ? 3.844 -0.319 -10.333 1.00 90.81 81 LEU A CA 1
ATOM 634 C C . LEU A 1 81 ? 2.355 -0.113 -10.014 1.00 90.81 81 LEU A C 1
ATOM 636 O O . LEU A 1 81 ? 1.672 -1.072 -9.659 1.00 90.81 81 LEU A O 1
ATOM 640 N N . ARG A 1 82 ? 1.841 1.117 -10.153 1.00 88.38 82 ARG A N 1
ATOM 641 C CA . ARG A 1 82 ? 0.406 1.413 -10.011 1.00 88.38 82 ARG A CA 1
ATOM 642 C C . ARG A 1 82 ? -0.430 1.068 -11.239 1.00 88.38 82 ARG A C 1
ATOM 644 O O . ARG A 1 82 ? -1.624 0.828 -11.109 1.00 88.38 82 ARG A O 1
ATOM 651 N N . THR A 1 83 ? 0.167 1.103 -12.426 1.00 86.44 83 THR A N 1
ATOM 652 C CA . THR A 1 83 ? -0.561 0.898 -13.690 1.00 86.44 83 THR A CA 1
ATOM 653 C C . THR A 1 83 ? -0.579 -0.561 -14.130 1.00 86.44 83 THR A C 1
ATOM 655 O O . THR A 1 83 ? -1.568 -1.002 -14.704 1.00 86.44 83 THR A O 1
ATOM 658 N N . ASP A 1 84 ? 0.489 -1.314 -13.861 1.00 85.44 84 ASP A N 1
ATOM 659 C CA . ASP A 1 84 ? 0.621 -2.723 -14.242 1.00 85.44 84 ASP A CA 1
ATOM 660 C C . ASP A 1 84 ? 1.467 -3.456 -13.187 1.00 85.44 84 ASP A C 1
ATOM 662 O O . ASP A 1 84 ? 2.674 -3.672 -13.340 1.00 85.44 84 ASP A O 1
ATOM 666 N N . VAL A 1 85 ? 0.812 -3.767 -12.063 1.00 84.00 85 VAL A N 1
ATOM 667 C CA . VAL A 1 85 ? 1.441 -4.390 -10.890 1.00 84.00 85 VAL A CA 1
ATOM 668 C C . VAL A 1 85 ? 1.980 -5.785 -11.204 1.00 84.00 85 VAL A C 1
ATOM 670 O O . VAL A 1 85 ? 3.073 -6.124 -10.763 1.00 84.00 85 VAL A O 1
ATOM 673 N N . ASP A 1 86 ? 1.278 -6.567 -12.024 1.00 84.31 86 ASP A N 1
ATOM 674 C CA . ASP A 1 86 ? 1.701 -7.921 -12.385 1.00 84.31 86 ASP A CA 1
ATOM 675 C C . ASP A 1 86 ? 2.920 -7.881 -13.317 1.00 84.31 86 ASP A C 1
ATOM 677 O O . ASP A 1 86 ? 3.896 -8.615 -13.135 1.00 84.31 86 ASP A O 1
ATOM 681 N N . GLY A 1 87 ? 2.901 -6.981 -14.305 1.00 88.50 87 GLY A N 1
ATOM 682 C CA . GLY A 1 87 ? 3.958 -6.842 -15.294 1.00 88.50 87 GLY A CA 1
ATOM 683 C C . GLY A 1 87 ? 5.248 -6.256 -14.728 1.00 88.50 87 GLY A C 1
ATOM 684 O O . GLY A 1 87 ? 6.322 -6.831 -14.947 1.00 88.50 87 GLY A O 1
ATOM 685 N N . PHE A 1 88 ? 5.151 -5.125 -14.021 1.00 91.12 88 PHE A N 1
ATOM 686 C CA . PHE A 1 88 ? 6.309 -4.424 -13.458 1.00 91.12 88 PHE A CA 1
ATOM 687 C C . PHE A 1 88 ? 6.683 -4.898 -12.055 1.00 91.12 88 PHE A C 1
ATOM 689 O O . PHE A 1 88 ? 7.862 -4.841 -11.717 1.00 91.12 88 PHE A O 1
ATOM 696 N N . GLY A 1 89 ? 5.750 -5.424 -11.258 1.00 89.44 89 GLY A N 1
ATOM 697 C CA . GLY A 1 89 ? 6.071 -6.024 -9.959 1.00 89.44 89 GLY A CA 1
ATOM 698 C C . GLY A 1 89 ? 6.995 -7.229 -10.116 1.00 89.44 89 GLY A C 1
ATOM 699 O O . GLY A 1 89 ? 8.058 -7.279 -9.495 1.00 89.44 89 GLY A O 1
ATOM 700 N N . ALA A 1 90 ? 6.679 -8.141 -11.045 1.00 90.81 90 ALA A N 1
ATOM 701 C CA . ALA A 1 90 ? 7.561 -9.260 -11.381 1.00 90.81 90 ALA A CA 1
ATOM 702 C C . ALA A 1 90 ? 8.947 -8.788 -11.857 1.00 90.81 90 ALA A C 1
ATOM 704 O O . ALA A 1 90 ? 9.968 -9.334 -11.440 1.00 90.81 90 ALA A O 1
ATOM 705 N N . LEU A 1 91 ? 8.988 -7.736 -12.682 1.00 95.12 91 LEU A N 1
ATOM 706 C CA . LEU A 1 91 ? 10.235 -7.175 -13.201 1.00 95.12 91 LEU A CA 1
ATOM 707 C C . LEU A 1 91 ? 11.110 -6.574 -12.091 1.00 95.12 91 LEU A C 1
ATOM 709 O O . LEU A 1 91 ? 12.310 -6.831 -12.041 1.00 95.12 91 LEU A O 1
ATOM 713 N N . VAL A 1 92 ? 10.515 -5.798 -11.183 1.00 94.25 92 VAL A N 1
ATOM 714 C CA . VAL A 1 92 ? 11.217 -5.205 -10.036 1.00 94.25 92 VAL A CA 1
ATOM 715 C C . VAL A 1 92 ? 11.693 -6.292 -9.075 1.00 94.25 92 VAL A C 1
ATOM 717 O O . VAL A 1 92 ? 12.818 -6.215 -8.587 1.00 94.25 92 VAL A O 1
ATOM 720 N N . ARG A 1 93 ? 10.877 -7.325 -8.829 1.00 92.19 93 ARG A N 1
ATOM 721 C CA . ARG A 1 93 ? 11.257 -8.470 -7.990 1.00 92.19 93 ARG A CA 1
ATOM 722 C C . ARG A 1 93 ? 12.471 -9.208 -8.548 1.00 92.19 93 ARG A C 1
ATOM 724 O O . ARG A 1 93 ? 13.350 -9.561 -7.769 1.00 92.19 93 ARG A O 1
ATOM 731 N N . GLU A 1 94 ? 12.531 -9.414 -9.860 1.00 94.81 94 GLU A N 1
ATOM 732 C CA . GLU A 1 94 ? 13.684 -10.030 -10.526 1.00 94.81 94 GLU A CA 1
ATOM 733 C C . GLU A 1 94 ? 14.921 -9.114 -10.498 1.00 94.81 94 GLU A C 1
ATOM 735 O O . GLU A 1 94 ? 16.039 -9.553 -10.221 1.00 94.81 94 GLU A O 1
ATOM 740 N N . ALA A 1 95 ? 14.741 -7.819 -10.762 1.00 96.00 95 ALA A N 1
ATOM 741 C CA . ALA A 1 95 ? 15.848 -6.874 -10.861 1.00 96.00 95 ALA A CA 1
ATOM 742 C C . ALA A 1 95 ? 16.485 -6.546 -9.501 1.00 96.00 95 ALA A C 1
ATOM 744 O O . ALA A 1 95 ? 17.708 -6.545 -9.387 1.00 96.00 95 ALA A O 1
ATOM 745 N N . ALA A 1 96 ? 15.665 -6.275 -8.484 1.00 92.44 96 ALA A N 1
ATOM 746 C CA . ALA A 1 96 ? 16.089 -5.734 -7.191 1.00 92.44 96 ALA A CA 1
ATOM 747 C C . ALA A 1 96 ? 15.867 -6.689 -6.007 1.00 92.44 96 ALA A C 1
ATOM 749 O O . ALA A 1 96 ? 16.197 -6.365 -4.866 1.00 92.44 96 ALA A O 1
ATOM 750 N N . GLY A 1 97 ? 15.294 -7.865 -6.261 1.00 90.19 97 GLY A N 1
ATOM 751 C CA . GLY A 1 97 ? 14.954 -8.836 -5.231 1.00 90.19 97 GLY A CA 1
ATOM 752 C C . GLY A 1 97 ? 13.618 -8.556 -4.539 1.00 90.19 97 GLY A C 1
ATOM 753 O O . GLY A 1 97 ? 12.991 -7.500 -4.671 1.00 90.19 97 GLY A O 1
ATOM 754 N N . ALA A 1 98 ? 13.168 -9.542 -3.760 1.00 85.31 98 ALA A N 1
ATOM 755 C CA . ALA A 1 98 ? 11.857 -9.516 -3.113 1.00 85.31 98 ALA A CA 1
ATOM 756 C C . ALA A 1 98 ? 11.702 -8.376 -2.093 1.00 85.31 98 ALA A C 1
ATOM 758 O O . ALA A 1 98 ? 10.630 -7.785 -2.008 1.00 85.31 98 ALA A O 1
ATOM 759 N N . ALA A 1 99 ? 12.757 -8.045 -1.342 1.00 82.38 99 ALA A N 1
ATOM 760 C CA . ALA A 1 99 ? 12.701 -7.007 -0.314 1.00 82.38 99 ALA A CA 1
ATOM 761 C C . ALA A 1 99 ? 12.428 -5.616 -0.913 1.00 82.38 99 ALA A C 1
ATOM 763 O O . ALA A 1 99 ? 11.462 -4.959 -0.524 1.00 82.38 99 ALA A O 1
ATOM 764 N N . GLN A 1 100 ? 13.220 -5.209 -1.911 1.00 86.00 100 GLN A N 1
ATOM 765 C CA . GLN A 1 100 ? 13.063 -3.910 -2.566 1.00 86.00 100 GLN A CA 1
ATOM 766 C C . GLN A 1 100 ? 11.730 -3.810 -3.316 1.00 86.00 100 GLN A C 1
ATOM 768 O O . GLN A 1 100 ? 11.052 -2.787 -3.246 1.00 86.00 100 GLN A O 1
ATOM 773 N N . HIS A 1 101 ? 11.313 -4.890 -3.983 1.00 88.12 101 HIS A N 1
ATOM 774 C CA . HIS A 1 101 ? 9.998 -4.974 -4.615 1.00 88.12 101 HIS A CA 1
ATOM 775 C C . HIS A 1 101 ? 8.854 -4.691 -3.633 1.00 88.12 101 HIS A C 1
ATOM 777 O O . HIS A 1 101 ? 7.985 -3.873 -3.926 1.00 88.12 101 HIS A O 1
ATOM 783 N N . ARG A 1 102 ? 8.863 -5.325 -2.454 1.00 82.94 102 ARG A N 1
ATOM 784 C CA . ARG A 1 102 ? 7.825 -5.112 -1.434 1.00 82.94 102 ARG A CA 1
ATOM 785 C C . ARG A 1 102 ? 7.809 -3.667 -0.942 1.00 82.94 102 ARG A C 1
ATOM 787 O O . ARG A 1 102 ? 6.733 -3.086 -0.851 1.00 82.94 102 ARG A O 1
ATOM 794 N N . ALA A 1 103 ? 8.978 -3.084 -0.666 1.00 83.25 103 ALA A N 1
ATOM 795 C CA . ALA A 1 103 ? 9.084 -1.692 -0.226 1.00 83.25 103 ALA A CA 1
ATOM 796 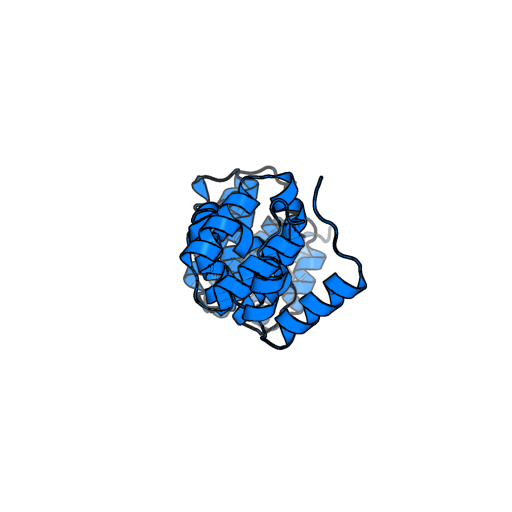C C . ALA A 1 103 ? 8.493 -0.722 -1.264 1.00 83.25 103 ALA A C 1
ATOM 798 O O . ALA A 1 103 ? 7.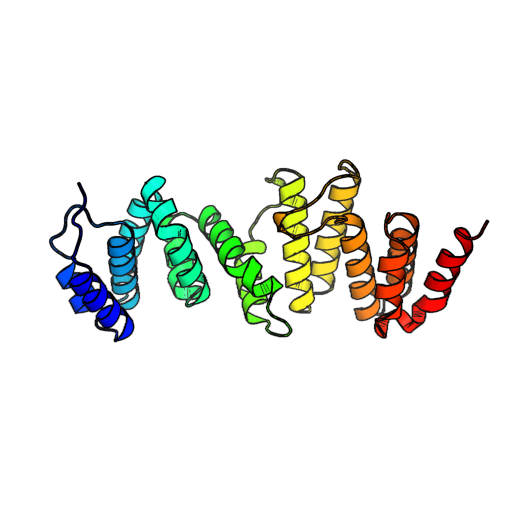655 0.112 -0.924 1.00 83.25 103 ALA A O 1
ATOM 799 N N . LEU A 1 104 ? 8.847 -0.902 -2.540 1.00 87.56 104 LEU A N 1
ATOM 800 C CA . LEU A 1 104 ? 8.326 -0.088 -3.638 1.00 87.56 104 LEU A CA 1
ATOM 801 C C . LEU A 1 104 ? 6.823 -0.286 -3.863 1.00 87.56 104 LEU A C 1
ATOM 803 O O . LEU A 1 104 ? 6.129 0.684 -4.152 1.00 87.56 104 LEU A O 1
ATOM 807 N N . LEU A 1 105 ? 6.291 -1.505 -3.711 1.00 85.06 105 LEU A N 1
ATOM 808 C CA . LEU A 1 105 ? 4.844 -1.743 -3.782 1.00 85.06 105 LEU A CA 1
ATOM 809 C C . LEU A 1 105 ? 4.089 -1.009 -2.674 1.00 85.06 105 LEU A C 1
ATOM 811 O O . LEU A 1 105 ? 3.063 -0.382 -2.941 1.00 85.06 105 LEU A O 1
ATOM 815 N N . VAL A 1 106 ? 4.592 -1.080 -1.439 1.00 83.62 106 VAL A N 1
ATOM 816 C CA . VAL A 1 106 ? 3.997 -0.368 -0.305 1.00 83.62 106 VAL A CA 1
ATOM 817 C C . VAL A 1 106 ? 4.003 1.131 -0.573 1.00 83.62 106 VAL A C 1
ATOM 819 O O . VAL A 1 106 ? 2.957 1.771 -0.478 1.00 83.62 106 VAL A O 1
ATOM 822 N N . GLU A 1 107 ? 5.140 1.687 -0.982 1.00 86.94 107 GLU A N 1
ATOM 823 C CA . GLU A 1 107 ? 5.256 3.112 -1.288 1.00 86.94 107 GLU A CA 1
ATOM 824 C C . GLU A 1 107 ? 4.326 3.536 -2.437 1.00 86.94 107 GLU A C 1
ATOM 826 O O . GLU A 1 107 ? 3.601 4.524 -2.318 1.00 86.94 107 GLU A O 1
ATOM 831 N N . ALA A 1 108 ? 4.279 2.753 -3.518 1.00 86.25 108 ALA A N 1
ATOM 832 C CA . ALA A 1 108 ? 3.486 3.061 -4.703 1.00 86.25 108 ALA A CA 1
ATOM 833 C C . ALA A 1 108 ? 1.987 3.155 -4.397 1.00 86.25 108 ALA A C 1
ATOM 835 O O . ALA A 1 108 ? 1.295 4.002 -4.963 1.00 86.25 108 ALA A O 1
ATOM 836 N N . TRP A 1 109 ? 1.475 2.300 -3.511 1.00 85.00 109 TRP A N 1
ATOM 837 C CA . TRP A 1 109 ? 0.036 2.147 -3.306 1.00 85.00 109 TRP A CA 1
ATOM 838 C C . TRP A 1 109 ? -0.492 2.745 -1.999 1.00 85.00 109 TRP A C 1
ATOM 840 O O . TRP A 1 109 ? -1.703 2.937 -1.887 1.00 85.00 109 TRP A O 1
ATOM 850 N N . THR A 1 110 ? 0.368 3.106 -1.038 1.00 85.00 110 THR A N 1
ATOM 851 C CA . THR A 1 110 ? -0.073 3.645 0.265 1.00 85.00 110 THR A CA 1
ATOM 852 C C . THR A 1 110 ? -0.924 4.903 0.107 1.00 85.00 110 THR A C 1
ATOM 854 O O . THR A 1 110 ? -2.020 4.976 0.662 1.00 85.00 110 THR A O 1
ATOM 857 N N . GLN A 1 111 ? -0.477 5.874 -0.694 1.00 81.00 111 GLN A N 1
ATOM 858 C CA . GLN A 1 111 ? -1.242 7.105 -0.909 1.00 81.00 111 GLN A CA 1
ATOM 859 C C . GLN A 1 111 ? -2.567 6.832 -1.636 1.00 81.00 111 GLN A C 1
ATOM 861 O O . GLN A 1 111 ? -3.605 7.367 -1.250 1.00 81.00 111 GLN A O 1
ATOM 866 N N . ALA A 1 112 ? -2.549 5.973 -2.662 1.00 80.75 112 ALA A N 1
ATOM 867 C CA . ALA A 1 112 ? -3.753 5.610 -3.406 1.00 80.75 112 ALA A CA 1
ATOM 868 C C . ALA A 1 112 ? -4.798 4.968 -2.483 1.00 80.75 112 ALA A C 1
ATOM 870 O O . ALA A 1 112 ? -5.949 5.388 -2.490 1.00 80.75 112 ALA A O 1
ATOM 871 N N . PHE A 1 113 ? -4.374 4.042 -1.622 1.00 85.06 113 PHE A N 1
ATOM 872 C CA . PHE A 1 113 ? -5.227 3.404 -0.621 1.00 85.06 113 PHE A CA 1
ATOM 873 C C . PHE A 1 113 ? -5.783 4.384 0.420 1.00 85.06 113 PHE A C 1
ATOM 875 O O . PHE A 1 113 ? -6.933 4.274 0.838 1.00 85.06 113 PHE A O 1
ATOM 882 N N . GLN A 1 114 ? -4.990 5.370 0.846 1.00 80.75 114 GLN A N 1
ATOM 883 C CA . GLN A 1 114 ? -5.464 6.395 1.778 1.00 80.75 114 GLN A CA 1
ATOM 884 C C . GLN A 1 114 ? -6.551 7.291 1.162 1.00 80.75 114 GLN A C 1
ATOM 886 O O . GLN A 1 114 ? -7.418 7.770 1.896 1.00 80.75 114 GLN A O 1
ATOM 891 N N . MET A 1 115 ? -6.504 7.510 -0.156 1.00 80.56 115 MET A N 1
ATOM 892 C CA . MET A 1 115 ? -7.428 8.381 -0.890 1.00 80.56 115 MET A CA 1
ATOM 893 C C . MET A 1 115 ? -8.635 7.642 -1.488 1.00 80.56 115 MET A C 1
ATOM 895 O O . MET A 1 115 ? -9.680 8.261 -1.688 1.00 80.56 115 MET A O 1
ATOM 899 N N . SER A 1 116 ? -8.521 6.343 -1.772 1.00 75.94 116 SER A N 1
ATOM 900 C CA . SER A 1 116 ? -9.603 5.536 -2.336 1.00 75.94 116 SER A CA 1
ATOM 901 C C . SER A 1 116 ? -10.651 5.213 -1.272 1.00 75.94 116 SER A C 1
ATOM 903 O O . SER A 1 116 ? -10.342 4.590 -0.258 1.00 75.94 116 SER A O 1
ATOM 905 N N . ARG A 1 117 ? -11.906 5.603 -1.509 1.00 70.31 117 ARG A N 1
ATOM 906 C CA . ARG A 1 117 ? -13.051 5.148 -0.709 1.00 70.31 117 ARG A CA 1
ATOM 907 C C . ARG A 1 117 ? -13.859 4.149 -1.532 1.00 70.31 117 ARG A C 1
ATOM 909 O O . ARG A 1 117 ? -14.383 4.531 -2.574 1.00 70.31 117 ARG A O 1
ATOM 916 N N . GLY A 1 118 ? -13.974 2.909 -1.055 1.00 71.19 118 GLY A N 1
ATOM 917 C CA . GLY A 1 118 ? -14.815 1.877 -1.673 1.00 71.19 118 GLY A CA 1
ATOM 918 C C . GLY A 1 118 ? -14.238 1.203 -2.924 1.00 71.19 118 GLY A C 1
ATOM 919 O O . GLY A 1 118 ? -14.990 0.552 -3.642 1.00 71.19 118 GLY A O 1
ATOM 920 N N . ASP A 1 119 ? -12.937 1.358 -3.192 1.00 81.19 119 ASP A N 1
ATOM 921 C CA . ASP A 1 119 ? -12.217 0.581 -4.207 1.00 81.19 119 ASP A CA 1
ATOM 922 C C . ASP A 1 119 ? -11.226 -0.365 -3.518 1.00 81.19 119 ASP A C 1
ATOM 924 O O . ASP A 1 119 ? -10.307 0.071 -2.822 1.00 81.19 119 ASP A O 1
ATOM 928 N N . ASP A 1 120 ? -11.412 -1.665 -3.735 1.00 86.94 120 ASP A N 1
ATOM 929 C CA . ASP A 1 120 ? -10.562 -2.716 -3.179 1.00 86.94 120 ASP A CA 1
ATOM 930 C C . ASP A 1 120 ? -9.227 -2.859 -3.920 1.00 86.94 120 ASP A C 1
ATOM 932 O O . ASP A 1 120 ? -8.309 -3.496 -3.397 1.00 86.94 120 ASP A O 1
ATOM 936 N N . ALA A 1 121 ? -9.096 -2.350 -5.152 1.00 84.56 121 ALA A N 1
ATOM 937 C CA . ALA A 1 121 ? -7.920 -2.609 -5.982 1.00 84.56 121 ALA A CA 1
ATOM 938 C C . ALA A 1 121 ? -6.603 -2.157 -5.314 1.00 84.56 121 ALA A C 1
ATOM 940 O O . ALA A 1 121 ? -5.677 -2.976 -5.244 1.00 84.56 121 ALA A O 1
ATOM 941 N N . PRO A 1 122 ? -6.509 -0.949 -4.716 1.00 85.88 122 PRO A N 1
ATOM 942 C CA . PRO A 1 122 ? -5.334 -0.547 -3.945 1.00 85.88 122 PRO A CA 1
ATOM 943 C C . PRO A 1 122 ? -5.055 -1.458 -2.747 1.00 85.88 122 PRO A C 1
ATOM 945 O O . PRO A 1 122 ? -3.901 -1.791 -2.477 1.00 85.88 122 PRO A O 1
ATOM 948 N N . ALA A 1 123 ? -6.102 -1.900 -2.042 1.00 88.25 123 ALA A N 1
ATOM 949 C CA . ALA A 1 123 ? -5.962 -2.791 -0.896 1.00 88.25 123 ALA A CA 1
ATOM 950 C C . ALA A 1 123 ? -5.422 -4.170 -1.321 1.00 88.25 123 ALA A C 1
ATOM 952 O O . ALA A 1 123 ? -4.518 -4.706 -0.679 1.00 88.25 123 ALA A O 1
ATOM 953 N N . ARG A 1 124 ? -5.903 -4.729 -2.441 1.00 86.69 124 ARG A N 1
ATOM 954 C CA . ARG A 1 124 ? -5.403 -6.006 -2.984 1.00 86.69 124 ARG A CA 1
ATOM 955 C C . ARG A 1 124 ? -3.943 -5.910 -3.419 1.00 86.69 124 ARG A C 1
ATOM 957 O O . ARG A 1 124 ? -3.160 -6.792 -3.070 1.00 86.69 124 ARG A O 1
ATOM 964 N N . ALA A 1 125 ? -3.568 -4.834 -4.113 1.00 82.81 125 ALA A N 1
ATOM 965 C CA . ALA A 1 125 ? -2.183 -4.600 -4.522 1.00 82.81 125 ALA A CA 1
ATOM 966 C C . ALA A 1 125 ? -1.244 -4.481 -3.307 1.00 82.81 125 ALA A C 1
ATOM 968 O O . ALA A 1 125 ? -0.198 -5.131 -3.256 1.00 82.81 125 ALA A O 1
ATOM 969 N N . LEU A 1 126 ? -1.650 -3.720 -2.282 1.00 87.00 126 LEU A N 1
ATOM 970 C CA . LEU A 1 126 ? -0.889 -3.582 -1.039 1.00 87.00 126 LEU A CA 1
ATOM 971 C C . LEU A 1 126 ? -0.750 -4.900 -0.278 1.00 87.00 126 LEU A C 1
ATOM 973 O O . LEU A 1 126 ? 0.325 -5.179 0.252 1.00 87.00 126 LEU A O 1
ATOM 977 N N . LEU A 1 127 ? -1.802 -5.723 -0.217 1.00 88.06 127 LEU A N 1
ATOM 978 C CA . LEU A 1 127 ? -1.760 -6.983 0.523 1.00 88.06 127 LEU A CA 1
ATOM 979 C C . LEU A 1 127 ? -0.621 -7.891 0.028 1.00 88.06 127 LEU A C 1
ATOM 981 O O . LEU A 1 127 ? 0.089 -8.465 0.855 1.00 88.06 127 LEU A O 1
ATOM 985 N N . GLY A 1 128 ? -0.400 -7.967 -1.290 1.00 78.50 128 GLY A N 1
ATOM 986 C CA . GLY A 1 128 ? 0.694 -8.746 -1.882 1.00 78.50 128 GLY A CA 1
ATOM 987 C C . GLY A 1 128 ? 2.089 -8.288 -1.436 1.00 78.50 128 GLY A C 1
ATOM 988 O O . GLY A 1 128 ? 2.961 -9.120 -1.199 1.00 78.50 128 GLY A O 1
ATOM 989 N N . GLY A 1 129 ? 2.292 -6.980 -1.248 1.00 78.12 129 GLY A N 1
ATOM 990 C CA . GLY A 1 129 ? 3.546 -6.432 -0.720 1.00 78.12 129 GLY A CA 1
ATOM 991 C C . GLY A 1 129 ? 3.695 -6.606 0.796 1.00 78.12 129 GLY A C 1
ATOM 992 O O . GLY A 1 129 ? 4.775 -6.939 1.281 1.00 78.12 129 GLY A O 1
ATOM 993 N N . LEU A 1 130 ? 2.608 -6.414 1.549 1.00 82.19 130 LEU A N 1
ATOM 994 C CA . LEU A 1 130 ? 2.617 -6.352 3.017 1.00 82.19 130 LEU A CA 1
ATOM 995 C C . LEU A 1 130 ? 2.676 -7.718 3.707 1.00 82.19 130 LEU A C 1
ATOM 997 O O . LEU A 1 130 ? 3.241 -7.823 4.796 1.00 82.19 130 LEU A O 1
ATOM 1001 N N . VAL A 1 131 ? 2.058 -8.759 3.135 1.00 76.12 131 VAL A N 1
ATOM 1002 C CA . VAL A 1 131 ? 1.980 -10.089 3.778 1.00 76.12 131 VAL A CA 1
ATOM 1003 C C . VAL A 1 131 ? 3.360 -10.697 3.987 1.00 76.12 131 VAL A C 1
ATOM 1005 O O . VAL A 1 131 ? 3.578 -11.394 4.973 1.00 76.12 131 VAL A O 1
ATOM 1008 N N . GLU A 1 132 ? 4.292 -10.405 3.091 1.00 69.50 132 GLU A N 1
ATOM 1009 C CA . GLU A 1 132 ? 5.622 -10.991 3.128 1.00 69.50 132 GLU A CA 1
ATOM 1010 C C . GLU A 1 132 ? 6.645 -10.143 3.915 1.00 69.50 132 GLU A C 1
ATOM 1012 O O . GLU A 1 132 ? 7.787 -10.569 4.090 1.00 69.50 132 GLU A O 1
ATOM 1017 N N . LEU A 1 133 ? 6.280 -8.942 4.383 1.00 75.75 133 LEU A N 1
ATOM 1018 C CA . LEU A 1 133 ? 7.158 -8.109 5.210 1.00 75.75 133 LEU A CA 1
ATOM 1019 C C . LEU A 1 133 ? 7.118 -8.568 6.676 1.00 75.75 133 LEU A C 1
ATOM 1021 O O . LEU A 1 133 ? 6.060 -8.634 7.309 1.00 75.75 133 LEU A O 1
ATOM 1025 N N . ALA A 1 134 ? 8.299 -8.881 7.206 1.00 77.19 134 ALA A N 1
ATOM 1026 C CA . ALA A 1 134 ? 8.505 -9.358 8.565 1.00 77.19 134 ALA A CA 1
ATOM 1027 C C . ALA A 1 134 ? 8.638 -8.156 9.518 1.00 77.19 134 ALA A C 1
ATOM 1029 O O . ALA A 1 134 ? 9.587 -7.381 9.418 1.00 77.19 134 ALA A O 1
ATOM 1030 N N . ALA A 1 135 ? 7.651 -7.956 10.397 1.00 74.19 135 ALA A N 1
ATOM 1031 C CA . ALA A 1 135 ? 7.613 -6.799 11.302 1.00 74.19 135 ALA A CA 1
ATOM 1032 C C . ALA A 1 135 ? 8.668 -6.871 12.420 1.00 74.19 135 ALA A C 1
ATOM 1034 O O . ALA A 1 135 ? 9.087 -5.847 12.937 1.00 74.19 135 ALA A O 1
ATOM 1035 N N . ASP A 1 136 ? 9.087 -8.078 12.782 1.00 76.06 136 ASP A N 1
ATOM 1036 C CA . ASP A 1 136 ? 10.103 -8.400 13.788 1.00 76.06 136 ASP A CA 1
ATOM 1037 C C . ASP A 1 136 ? 11.526 -7.997 13.376 1.00 76.06 136 ASP A C 1
ATOM 1039 O O . ASP A 1 136 ? 12.368 -7.763 14.237 1.00 76.06 136 ASP A O 1
ATOM 1043 N N . ALA A 1 137 ? 11.786 -7.857 12.075 1.00 75.50 137 ALA A N 1
ATOM 1044 C CA . ALA A 1 137 ? 13.068 -7.382 11.554 1.00 75.50 137 ALA A CA 1
ATOM 1045 C C . ALA A 1 137 ? 13.157 -5.845 11.447 1.00 75.50 137 ALA A C 1
ATOM 1047 O O . ALA A 1 137 ? 14.175 -5.315 10.999 1.00 75.50 137 ALA A O 1
ATOM 1048 N N . LEU A 1 138 ? 12.091 -5.122 11.808 1.00 79.25 138 LEU A N 1
ATOM 1049 C CA . LEU A 1 138 ? 12.007 -3.669 11.680 1.00 79.25 138 LEU A CA 1
ATOM 1050 C C . LEU A 1 138 ? 12.261 -2.969 13.015 1.00 79.25 138 LEU A C 1
ATOM 1052 O O . LEU A 1 138 ? 11.995 -3.502 14.090 1.00 79.25 138 LEU A O 1
ATOM 1056 N N . ALA A 1 139 ? 12.712 -1.714 12.938 1.00 81.69 139 ALA A N 1
ATOM 1057 C CA . ALA A 1 139 ? 12.683 -0.826 14.094 1.00 81.69 139 ALA A CA 1
ATOM 1058 C C . ALA A 1 139 ? 11.240 -0.714 14.637 1.00 81.69 139 ALA A C 1
ATOM 1060 O O . ALA A 1 139 ? 10.304 -0.701 13.830 1.00 81.69 139 ALA A O 1
ATOM 1061 N N . PRO A 1 140 ? 11.030 -0.572 15.961 1.00 81.88 140 PRO A N 1
ATOM 1062 C CA . PRO A 1 140 ? 9.696 -0.634 16.566 1.00 81.88 140 PRO A CA 1
ATOM 1063 C C . PRO A 1 140 ? 8.640 0.266 15.907 1.00 81.88 140 PRO A C 1
ATOM 1065 O O . PRO A 1 140 ? 7.536 -0.190 15.624 1.00 81.88 140 PRO A O 1
ATOM 1068 N N . ASN A 1 141 ? 8.987 1.511 15.568 1.00 80.00 141 ASN A N 1
ATOM 1069 C CA . ASN A 1 141 ? 8.057 2.439 14.913 1.00 80.00 141 ASN A CA 1
ATOM 1070 C C . ASN A 1 141 ? 7.640 1.946 13.518 1.00 80.00 141 ASN A C 1
ATOM 1072 O O . ASN A 1 141 ? 6.459 1.946 13.182 1.00 80.00 141 ASN A O 1
ATOM 1076 N N . ALA A 1 142 ? 8.596 1.454 12.726 1.00 81.31 142 ALA A N 1
ATOM 1077 C CA . ALA A 1 142 ? 8.324 0.892 11.404 1.00 81.31 142 ALA A CA 1
ATOM 1078 C C . ALA A 1 142 ? 7.525 -0.420 11.497 1.00 81.31 142 ALA A C 1
ATOM 1080 O O . ALA A 1 142 ? 6.670 -0.688 10.652 1.00 81.31 142 ALA A O 1
ATOM 1081 N N . ALA A 1 143 ? 7.751 -1.218 12.546 1.00 86.38 143 ALA A N 1
ATOM 1082 C CA . ALA A 1 143 ? 6.952 -2.403 12.832 1.00 86.38 143 ALA A CA 1
ATOM 1083 C C . ALA A 1 143 ? 5.488 -2.036 13.128 1.00 86.38 143 ALA A C 1
ATOM 1085 O O . ALA A 1 143 ? 4.582 -2.665 12.579 1.00 86.38 143 ALA A O 1
ATOM 1086 N N . VAL A 1 144 ? 5.245 -0.995 13.935 1.00 88.00 144 VAL A N 1
ATOM 1087 C CA . VAL A 1 144 ? 3.894 -0.473 14.201 1.00 88.00 144 VAL A CA 1
ATOM 1088 C C . VAL A 1 144 ? 3.233 0.007 12.911 1.00 88.00 144 VAL A C 1
ATOM 1090 O O . VAL A 1 144 ? 2.110 -0.400 12.618 1.00 88.00 144 VAL A O 1
ATOM 1093 N N . GLU A 1 145 ? 3.918 0.828 12.113 1.00 87.62 145 GLU A N 1
ATOM 1094 C CA . GLU A 1 145 ? 3.372 1.348 10.853 1.00 87.62 145 GLU A CA 1
ATOM 1095 C C . GLU A 1 145 ? 2.992 0.226 9.884 1.00 87.62 145 GLU A C 1
ATOM 1097 O O . GLU A 1 145 ? 1.889 0.228 9.329 1.00 87.62 145 GLU A O 1
ATOM 1102 N N . LEU A 1 146 ? 3.866 -0.776 9.737 1.00 87.00 146 LEU A N 1
ATOM 1103 C CA . LEU A 1 146 ? 3.601 -1.952 8.916 1.00 87.00 146 LEU A CA 1
ATOM 1104 C C . LEU A 1 146 ? 2.351 -2.697 9.398 1.00 87.00 146 LEU A C 1
ATOM 1106 O O . LEU A 1 146 ? 1.492 -3.055 8.587 1.00 87.00 146 LEU A O 1
ATOM 1110 N N . ARG A 1 147 ? 2.233 -2.930 10.710 1.00 91.56 147 ARG A N 1
ATOM 1111 C CA . ARG A 1 147 ? 1.078 -3.619 11.299 1.00 91.56 147 ARG A CA 1
ATOM 1112 C C . ARG A 1 147 ? -0.205 -2.828 11.084 1.00 91.56 147 ARG A C 1
ATOM 1114 O O . ARG A 1 147 ? -1.193 -3.410 10.651 1.00 91.56 147 ARG A O 1
ATOM 1121 N N . LEU A 1 148 ? -0.182 -1.513 11.290 1.00 91.25 148 LEU A N 1
ATOM 1122 C CA . LEU A 1 148 ? -1.342 -0.648 11.080 1.00 91.25 148 LEU A CA 1
ATOM 1123 C C . LEU A 1 148 ? -1.810 -0.635 9.628 1.00 91.25 148 LEU A C 1
ATOM 1125 O O . LEU A 1 148 ? -3.007 -0.772 9.358 1.00 91.25 148 LEU A O 1
ATOM 1129 N N . LEU A 1 149 ? -0.876 -0.493 8.687 1.00 89.81 149 LEU A N 1
ATOM 1130 C CA . LEU A 1 149 ? -1.197 -0.510 7.267 1.00 89.81 149 LEU A CA 1
ATOM 1131 C C . LEU A 1 149 ? -1.774 -1.872 6.858 1.00 89.81 149 LEU A C 1
ATOM 1133 O O . LEU A 1 149 ? -2.800 -1.928 6.179 1.00 89.81 149 LEU A O 1
ATOM 1137 N N . ARG A 1 150 ? -1.174 -2.971 7.331 1.00 91.75 150 ARG A N 1
ATOM 1138 C CA . ARG A 1 150 ? -1.653 -4.330 7.057 1.00 91.75 150 ARG A CA 1
ATOM 1139 C C . ARG A 1 150 ? -3.029 -4.599 7.659 1.00 91.75 150 ARG A C 1
ATOM 1141 O O . ARG A 1 150 ? -3.877 -5.169 6.973 1.00 91.75 150 ARG A O 1
ATOM 1148 N N . ALA A 1 151 ? -3.272 -4.141 8.884 1.00 94.00 151 ALA A N 1
ATOM 1149 C CA . ALA A 1 151 ? -4.564 -4.246 9.547 1.00 94.00 151 ALA A CA 1
ATOM 1150 C C . ALA A 1 151 ? -5.655 -3.524 8.750 1.00 94.00 151 ALA A C 1
ATOM 1152 O O . ALA A 1 151 ? -6.693 -4.112 8.451 1.00 94.00 151 ALA A O 1
ATOM 1153 N N . ARG A 1 152 ? -5.386 -2.283 8.325 1.00 91.62 152 ARG A N 1
ATOM 1154 C CA . ARG A 1 152 ? -6.333 -1.470 7.555 1.00 91.62 152 ARG A CA 1
ATOM 1155 C C . ARG A 1 152 ? -6.641 -2.090 6.191 1.00 91.62 152 ARG A C 1
ATOM 1157 O O . ARG A 1 152 ? -7.804 -2.181 5.816 1.00 91.62 152 ARG A O 1
ATOM 1164 N N . VAL A 1 153 ? -5.619 -2.565 5.477 1.00 92.06 153 VAL A N 1
ATOM 1165 C CA . VAL A 1 153 ? -5.785 -3.274 4.195 1.00 92.06 153 VAL A CA 1
ATOM 1166 C C . VAL A 1 153 ? -6.633 -4.536 4.371 1.00 92.06 153 VAL A C 1
ATOM 1168 O O . VAL A 1 153 ? -7.566 -4.772 3.610 1.00 92.06 153 VAL A O 1
ATOM 1171 N N . ARG A 1 154 ? -6.352 -5.340 5.400 1.00 93.75 154 ARG A N 1
ATOM 1172 C CA . ARG A 1 154 ? -7.125 -6.552 5.710 1.00 93.75 154 ARG A CA 1
ATOM 1173 C C . ARG A 1 154 ? -8.566 -6.229 6.099 1.00 93.75 154 ARG A C 1
ATOM 1175 O O . ARG A 1 154 ? -9.465 -6.962 5.696 1.00 93.75 154 ARG A O 1
ATOM 1182 N N . ALA A 1 155 ? -8.792 -5.157 6.855 1.00 91.94 155 ALA A N 1
ATOM 1183 C CA . ALA A 1 155 ? -10.125 -4.714 7.246 1.00 91.94 155 ALA A CA 1
ATOM 1184 C C . ALA A 1 155 ? -10.963 -4.295 6.029 1.00 91.94 155 ALA A C 1
ATOM 1186 O O . ALA A 1 155 ? -12.115 -4.720 5.933 1.00 91.94 155 ALA A O 1
ATOM 1187 N N . GLU A 1 156 ? -10.376 -3.536 5.095 1.00 90.88 156 GLU A N 1
ATOM 1188 C CA . GLU A 1 156 ? -11.036 -3.122 3.847 1.00 90.88 156 GLU A CA 1
ATOM 1189 C C . GLU A 1 156 ? -11.440 -4.340 3.006 1.00 90.88 156 GLU A C 1
ATOM 1191 O O . GLU A 1 156 ? -12.573 -4.445 2.554 1.00 90.88 156 GLU A O 1
ATOM 1196 N N . LEU A 1 157 ? -10.559 -5.342 2.919 1.00 91.94 157 LEU A N 1
ATOM 1197 C CA . LEU A 1 157 ? -10.816 -6.602 2.213 1.00 91.94 157 LEU A CA 1
ATOM 1198 C C . LEU A 1 157 ? -11.723 -7.582 2.984 1.00 91.94 157 LEU A C 1
ATOM 1200 O O . LEU A 1 157 ? -11.836 -8.750 2.609 1.00 91.94 157 LEU A O 1
ATOM 1204 N N . GLY A 1 158 ? -12.329 -7.161 4.098 1.00 91.75 158 GLY A N 1
ATOM 1205 C CA . GLY A 1 158 ? -13.235 -7.990 4.899 1.00 91.75 158 GLY A CA 1
ATOM 1206 C C . GLY A 1 158 ? -12.559 -9.109 5.706 1.00 91.75 158 GLY A C 1
ATOM 1207 O O . GLY A 1 158 ? -13.244 -9.937 6.308 1.00 91.75 158 GLY A O 1
ATOM 1208 N N . MET A 1 159 ? -11.228 -9.137 5.790 1.00 94.00 159 MET A N 1
ATOM 1209 C CA . MET A 1 159 ? -10.440 -10.138 6.523 1.00 94.00 159 MET A CA 1
ATOM 1210 C C . MET A 1 159 ? -10.371 -9.818 8.030 1.00 94.00 159 MET A C 1
ATOM 1212 O O . MET A 1 159 ? -9.290 -9.656 8.601 1.00 94.00 159 MET A O 1
ATOM 1216 N N . ARG A 1 160 ? -11.535 -9.715 8.685 1.00 93.94 160 ARG A N 1
ATOM 1217 C CA . ARG A 1 160 ? -11.697 -9.130 10.034 1.00 93.94 160 ARG A CA 1
ATOM 1218 C C . ARG A 1 160 ? -10.802 -9.751 11.111 1.00 93.94 160 ARG A C 1
ATOM 1220 O O . ARG A 1 160 ? -10.162 -9.009 11.846 1.00 93.94 160 ARG A O 1
ATOM 1227 N N . ALA A 1 161 ? -10.707 -11.081 11.174 1.00 93.56 161 ALA A N 1
ATOM 1228 C CA . ALA A 1 161 ? -9.879 -11.767 12.173 1.00 93.56 161 ALA A CA 1
ATOM 1229 C C . ALA A 1 161 ? -8.389 -11.402 12.038 1.00 93.56 161 ALA A C 1
ATOM 1231 O O . ALA A 1 161 ? -7.759 -10.981 13.000 1.00 93.56 161 ALA A O 1
ATOM 1232 N N . ARG A 1 162 ? -7.851 -11.446 10.812 1.00 94.44 162 ARG A N 1
ATOM 1233 C CA . ARG A 1 162 ? -6.449 -11.082 10.548 1.00 94.44 162 ARG A CA 1
ATOM 1234 C C . ARG A 1 162 ? -6.178 -9.587 10.721 1.00 94.44 162 ARG A C 1
ATOM 1236 O O . ARG A 1 162 ? -5.054 -9.202 11.025 1.00 94.44 162 ARG A O 1
ATOM 1243 N N . ALA A 1 163 ? -7.179 -8.742 10.475 1.00 95.62 163 ALA A N 1
ATOM 1244 C CA . ALA A 1 163 ? -7.082 -7.315 10.755 1.00 95.62 163 ALA A CA 1
ATOM 1245 C C . ALA A 1 163 ? -6.994 -7.057 12.266 1.00 95.62 163 ALA A C 1
ATOM 1247 O O . ALA A 1 163 ? -6.131 -6.300 12.701 1.00 95.62 163 ALA A O 1
ATOM 1248 N N . ARG A 1 164 ? -7.836 -7.734 13.061 1.00 96.06 164 ARG A N 1
ATOM 1249 C CA . ARG A 1 164 ? -7.806 -7.681 14.529 1.00 96.06 164 ARG A CA 1
ATOM 1250 C C . ARG A 1 164 ? -6.442 -8.105 15.075 1.00 96.06 164 ARG A C 1
ATOM 1252 O O . ARG A 1 164 ? -5.856 -7.338 15.825 1.00 96.06 164 ARG A O 1
ATOM 1259 N N . GLU A 1 165 ? -5.904 -9.239 14.622 1.00 95.19 165 GLU A N 1
ATOM 1260 C CA . GLU A 1 165 ? -4.565 -9.715 15.013 1.00 95.19 165 GLU A CA 1
ATOM 1261 C C . GLU A 1 165 ? -3.468 -8.662 14.772 1.00 95.19 165 GLU A C 1
ATOM 1263 O O . GLU A 1 165 ? -2.575 -8.477 15.598 1.00 95.19 165 GLU A O 1
ATOM 1268 N N . ASP A 1 166 ? -3.516 -7.953 13.640 1.00 95.38 166 ASP A N 1
ATOM 1269 C CA . ASP A 1 166 ? -2.528 -6.916 13.340 1.00 95.38 166 ASP A CA 1
ATOM 1270 C C . ASP A 1 166 ? -2.709 -5.650 14.172 1.00 95.38 166 ASP A C 1
ATOM 1272 O O . ASP A 1 166 ? -1.709 -5.068 14.593 1.00 95.38 166 ASP A O 1
ATOM 1276 N N . TYR A 1 167 ? -3.949 -5.226 14.421 1.00 96.56 167 TYR A N 1
ATOM 1277 C CA . TYR A 1 167 ? -4.216 -4.098 15.309 1.00 96.56 167 TYR A CA 1
ATOM 1278 C C . TYR A 1 167 ? -3.815 -4.410 16.755 1.00 96.56 167 TYR A C 1
ATOM 1280 O O . TYR A 1 167 ? -3.191 -3.569 17.392 1.00 96.56 167 TYR A O 1
ATOM 1288 N N . GLU A 1 168 ? -4.100 -5.611 17.262 1.00 95.56 168 GLU A N 1
ATOM 1289 C CA . GLU A 1 168 ? -3.680 -6.050 18.600 1.00 95.56 168 GLU A CA 1
ATOM 1290 C C . GLU A 1 168 ? -2.148 -6.113 18.710 1.00 95.56 168 GLU A C 1
ATOM 1292 O O . GLU A 1 168 ? -1.573 -5.611 19.677 1.00 95.56 168 GLU A O 1
ATOM 1297 N N . ALA A 1 169 ? -1.463 -6.632 17.685 1.00 93.62 169 ALA A N 1
ATOM 1298 C CA . ALA A 1 169 ? -0.001 -6.616 17.632 1.00 93.62 169 ALA A CA 1
ATOM 1299 C C . ALA A 1 169 ? 0.569 -5.185 17.584 1.00 93.62 169 ALA A C 1
ATOM 1301 O O . ALA A 1 169 ? 1.560 -4.896 18.252 1.00 93.62 169 ALA A O 1
ATOM 1302 N N . ALA A 1 170 ? -0.050 -4.280 16.817 1.00 93.50 170 ALA A N 1
ATOM 1303 C CA . ALA A 1 170 ? 0.342 -2.871 16.783 1.00 93.50 170 ALA A CA 1
ATOM 1304 C C . ALA A 1 170 ? 0.128 -2.189 18.142 1.00 93.50 170 ALA A C 1
ATOM 1306 O O . ALA A 1 170 ? 0.992 -1.437 18.583 1.00 93.50 170 ALA A O 1
ATOM 1307 N N . LEU A 1 171 ? -0.995 -2.471 18.811 1.00 93.69 171 LEU A N 1
ATOM 1308 C CA . LEU A 1 171 ? -1.309 -1.936 20.133 1.00 93.69 171 LEU A CA 1
ATOM 1309 C C . LEU A 1 171 ? -0.278 -2.386 21.171 1.00 93.69 171 LEU A C 1
ATOM 1311 O O . LEU A 1 171 ? 0.264 -1.552 21.886 1.00 93.69 171 LEU A O 1
ATOM 1315 N N . SER A 1 172 ? 0.064 -3.678 21.185 1.00 92.75 172 SER A N 1
ATOM 1316 C CA . SER A 1 172 ? 1.079 -4.218 22.096 1.00 92.75 172 SER A CA 1
ATOM 1317 C C . SER A 1 172 ? 2.454 -3.575 21.894 1.00 92.75 172 SER A C 1
ATOM 1319 O O . SER A 1 172 ? 3.155 -3.322 22.871 1.00 92.75 172 SER A O 1
ATOM 1321 N N . LEU A 1 173 ? 2.840 -3.290 20.646 1.00 90.56 173 LEU A N 1
ATOM 1322 C CA . LEU A 1 173 ? 4.076 -2.564 20.352 1.00 90.56 173 LEU A CA 1
ATOM 1323 C C . LEU A 1 173 ? 3.999 -1.107 20.820 1.00 90.56 173 LEU A C 1
ATOM 1325 O O . LEU A 1 173 ? 4.957 -0.608 21.398 1.00 90.56 173 LEU A O 1
ATOM 1329 N N . LEU A 1 174 ? 2.869 -0.432 20.598 1.00 90.56 174 LEU A N 1
ATOM 1330 C CA . LEU A 1 174 ? 2.653 0.948 21.039 1.00 90.56 174 LEU A CA 1
ATOM 1331 C C . LEU A 1 174 ? 2.700 1.092 22.563 1.00 90.56 174 LEU A C 1
ATOM 1333 O O . LEU A 1 174 ? 3.266 2.065 23.048 1.00 90.56 174 LEU A O 1
ATOM 1337 N N . ASP A 1 175 ? 2.164 0.126 23.310 1.00 88.50 175 ASP A N 1
ATOM 1338 C CA . ASP A 1 175 ? 2.200 0.131 24.779 1.00 88.50 175 ASP A CA 1
ATOM 1339 C C . ASP A 1 175 ? 3.628 -0.048 25.337 1.00 88.50 175 ASP A C 1
ATOM 1341 O O . ASP A 1 175 ? 3.913 0.366 26.460 1.00 88.50 175 ASP A O 1
ATOM 1345 N N . ALA A 1 176 ? 4.543 -0.630 24.552 1.00 86.75 176 ALA A N 1
ATOM 1346 C CA . ALA A 1 176 ? 5.961 -0.746 24.894 1.00 86.75 176 ALA A CA 1
ATOM 1347 C C . ALA A 1 176 ? 6.791 0.491 24.492 1.00 86.75 176 ALA A C 1
ATOM 1349 O O . ALA A 1 176 ? 7.979 0.568 24.814 1.00 86.75 176 ALA A O 1
ATOM 1350 N N . LEU A 1 177 ? 6.191 1.444 23.771 1.00 83.12 177 LEU A N 1
ATOM 1351 C CA . LEU A 1 177 ? 6.854 2.640 23.257 1.00 83.12 177 LEU A CA 1
ATOM 1352 C C . LEU A 1 177 ? 6.489 3.886 24.078 1.00 83.12 177 LEU A C 1
ATOM 1354 O O . LEU A 1 177 ? 5.487 3.902 24.795 1.00 83.12 177 LEU A O 1
ATOM 1358 N N . PRO A 1 178 ? 7.294 4.963 23.995 1.00 76.06 178 PRO A N 1
ATOM 1359 C CA . PRO A 1 178 ? 6.953 6.228 24.634 1.00 76.06 178 PRO A CA 1
ATOM 1360 C C . PRO A 1 178 ? 5.591 6.746 24.150 1.00 76.06 178 PRO A C 1
ATOM 1362 O O . PRO A 1 178 ? 5.307 6.733 22.952 1.00 76.06 178 PRO A O 1
ATOM 1365 N N . GLN A 1 179 ? 4.775 7.264 25.073 1.00 66.31 179 GLN A N 1
ATOM 1366 C CA . GLN A 1 179 ? 3.402 7.716 24.790 1.00 66.31 179 GLN A CA 1
ATOM 1367 C C . GLN A 1 179 ? 3.295 8.825 23.727 1.00 66.31 179 GLN A C 1
ATOM 1369 O O . GLN A 1 179 ? 2.221 9.033 23.173 1.00 66.31 179 GLN A O 1
ATOM 1374 N N . GLU A 1 180 ? 4.381 9.540 23.433 1.00 66.50 180 GLU A N 1
ATOM 1375 C CA . GLU A 1 180 ? 4.408 10.653 22.473 1.00 66.50 180 GLU A CA 1
ATOM 1376 C C . GLU A 1 180 ? 4.798 10.236 21.052 1.00 66.50 180 GLU A C 1
ATOM 1378 O O . GLU A 1 180 ? 5.151 11.076 20.222 1.00 66.50 180 GLU A O 1
ATOM 1383 N N . LEU A 1 181 ? 4.751 8.939 20.744 1.00 71.25 181 LEU A N 1
ATOM 1384 C CA . LEU A 1 181 ? 5.061 8.475 19.404 1.00 71.25 181 LEU A CA 1
ATOM 1385 C C . LEU A 1 181 ? 4.007 8.958 18.395 1.00 71.25 181 LEU A C 1
ATOM 1387 O O . LEU A 1 181 ? 2.893 8.440 18.337 1.00 71.25 181 LEU A O 1
ATOM 1391 N N . ALA A 1 182 ? 4.394 9.907 17.547 1.00 71.94 182 ALA A N 1
ATOM 1392 C CA . ALA A 1 182 ? 3.680 10.220 16.316 1.00 71.94 182 ALA A CA 1
ATOM 1393 C C . ALA A 1 182 ? 4.157 9.299 15.182 1.00 71.94 182 ALA A C 1
ATOM 1395 O O . ALA A 1 182 ? 5.336 8.946 15.122 1.00 71.94 182 ALA A O 1
ATOM 1396 N N . LEU A 1 183 ? 3.258 8.968 14.250 1.00 75.69 183 LEU A N 1
ATOM 1397 C CA . LEU A 1 183 ? 3.576 8.233 13.017 1.00 75.69 183 LEU A CA 1
ATOM 1398 C C . LEU A 1 183 ? 3.254 9.125 11.804 1.00 75.69 183 LEU A C 1
ATOM 1400 O O . LEU A 1 183 ? 2.159 9.026 11.233 1.00 75.69 183 LEU A O 1
ATOM 1404 N N . PRO A 1 184 ? 4.162 10.046 11.417 1.00 68.31 184 PRO A N 1
ATOM 1405 C CA . PRO A 1 184 ? 3.894 11.054 10.391 1.00 68.31 184 PRO A CA 1
ATOM 1406 C C . PRO A 1 184 ? 3.622 10.456 9.009 1.00 68.31 184 PRO A C 1
ATOM 1408 O O . PRO A 1 184 ? 2.815 11.006 8.265 1.00 68.31 184 PRO A O 1
ATOM 1411 N N . SER A 1 185 ? 4.240 9.316 8.683 1.00 67.38 185 SER A N 1
ATOM 1412 C CA . SER A 1 185 ? 4.030 8.587 7.421 1.00 67.38 185 SER A CA 1
ATOM 1413 C C . SER A 1 185 ? 2.573 8.142 7.231 1.00 67.38 185 SER A C 1
ATOM 1415 O O . SER A 1 185 ? 2.083 8.047 6.106 1.00 67.38 185 SER A O 1
ATOM 1417 N N . LEU A 1 186 ? 1.858 7.917 8.336 1.00 69.81 186 LEU A N 1
ATOM 1418 C CA . LEU A 1 186 ? 0.439 7.575 8.365 1.00 69.81 186 LEU A CA 1
ATOM 1419 C C . LEU A 1 186 ? -0.452 8.770 8.737 1.00 69.81 186 LEU A C 1
ATOM 1421 O O . LEU A 1 186 ? -1.671 8.618 8.816 1.00 69.81 186 LEU A O 1
ATOM 1425 N N . GLY A 1 187 ? 0.135 9.945 8.985 1.00 72.25 187 GLY A N 1
ATOM 1426 C CA . GLY A 1 187 ? -0.576 11.135 9.450 1.00 72.25 187 GLY A CA 1
ATOM 1427 C C . GLY A 1 187 ? -1.207 10.978 10.838 1.00 72.25 187 GLY A C 1
ATOM 1428 O O . GLY A 1 187 ? -2.165 11.685 11.150 1.00 72.25 187 GLY A O 1
ATOM 1429 N N . LEU A 1 188 ? -0.717 10.049 11.668 1.00 77.81 188 LEU A N 1
ATOM 1430 C CA . LEU A 1 188 ? -1.311 9.742 12.972 1.00 77.81 188 LEU A CA 1
ATOM 1431 C C . LEU A 1 188 ? -0.585 10.478 14.100 1.00 77.81 188 LEU A C 1
ATOM 1433 O O . LEU A 1 188 ? 0.594 10.229 14.358 1.00 77.81 188 LEU A O 1
ATOM 1437 N N . ARG A 1 189 ? -1.320 11.355 14.793 1.00 79.38 189 ARG A N 1
ATOM 1438 C CA . ARG A 1 189 ? -0.855 12.044 16.010 1.00 79.38 189 ARG A CA 1
ATOM 1439 C C . ARG A 1 189 ? -1.052 11.208 17.274 1.00 79.38 189 ARG A C 1
ATOM 1441 O O . ARG A 1 189 ? -0.192 11.230 18.140 1.00 79.38 189 ARG A O 1
ATOM 1448 N N . GLU A 1 190 ? -2.140 10.440 17.340 1.00 87.19 190 GLU A N 1
ATOM 1449 C CA . GLU A 1 190 ? -2.425 9.498 18.430 1.00 87.19 190 GLU A CA 1
ATOM 1450 C C . GLU A 1 190 ? -2.630 8.082 17.872 1.00 87.19 190 GLU A C 1
ATOM 1452 O O . GLU A 1 190 ? -3.768 7.620 17.731 1.00 87.19 190 GLU A O 1
ATOM 1457 N N . PRO A 1 191 ? -1.548 7.371 17.505 1.00 88.94 191 PRO A N 1
ATOM 1458 C CA . PRO A 1 191 ? -1.666 6.054 16.886 1.00 88.94 191 PRO A CA 1
ATOM 1459 C C . PRO A 1 191 ? -2.380 5.055 17.799 1.00 88.94 191 PRO A C 1
ATOM 1461 O O . PRO A 1 191 ? -3.193 4.272 17.319 1.00 88.94 191 PRO A O 1
ATOM 1464 N N . ARG A 1 192 ? -2.155 5.127 19.116 1.00 92.12 192 ARG A N 1
ATOM 1465 C CA . ARG A 1 192 ? -2.796 4.240 20.092 1.00 92.12 192 ARG A CA 1
ATOM 1466 C C . ARG A 1 192 ? -4.316 4.416 20.140 1.00 92.12 192 ARG A C 1
ATOM 1468 O O . ARG A 1 192 ? -5.046 3.435 20.018 1.00 92.12 192 ARG A O 1
ATOM 1475 N N . ALA A 1 193 ? -4.791 5.655 20.261 1.00 92.25 193 ALA A N 1
ATOM 1476 C CA . ALA A 1 193 ? -6.220 5.959 20.249 1.00 92.25 193 ALA A CA 1
ATOM 1477 C C . ALA A 1 193 ? -6.859 5.536 18.914 1.00 92.25 193 ALA A C 1
ATOM 1479 O O . ALA A 1 193 ? -7.905 4.886 18.884 1.00 92.25 193 ALA A O 1
ATOM 1480 N N . ARG A 1 194 ? -6.155 5.770 17.798 1.00 91.81 194 ARG A N 1
ATOM 1481 C CA . ARG A 1 194 ? -6.599 5.311 16.481 1.00 91.81 194 ARG A CA 1
ATOM 1482 C C . ARG A 1 194 ? -6.753 3.790 16.404 1.00 91.81 194 ARG A C 1
ATOM 1484 O O . ARG A 1 194 ? -7.738 3.323 15.840 1.00 91.81 194 ARG A O 1
ATOM 1491 N N . VAL A 1 195 ? -5.809 3.021 16.952 1.00 94.62 195 VAL A N 1
ATOM 1492 C CA . VAL A 1 195 ? -5.877 1.548 16.970 1.00 94.62 195 VAL A CA 1
ATOM 1493 C C . VAL A 1 195 ? -7.089 1.066 17.759 1.00 94.62 195 VAL A C 1
ATOM 1495 O O . VAL A 1 195 ? -7.836 0.224 17.270 1.00 94.62 195 VAL A O 1
ATOM 1498 N N . LEU A 1 196 ? -7.312 1.618 18.954 1.00 95.81 196 LEU A N 1
ATOM 1499 C CA . LEU A 1 196 ? -8.444 1.243 19.804 1.00 95.81 196 LEU A CA 1
ATOM 1500 C C . LEU A 1 196 ? -9.788 1.557 19.140 1.00 95.81 196 LEU A C 1
ATOM 1502 O O . LEU A 1 196 ? -10.704 0.737 19.191 1.00 95.81 196 LEU A O 1
ATOM 1506 N N . PHE A 1 197 ? -9.886 2.700 18.460 1.00 95.00 197 PHE A N 1
ATOM 1507 C CA . PHE A 1 197 ? -11.063 3.058 17.675 1.00 95.00 197 PHE A CA 1
ATOM 1508 C C . PHE A 1 197 ? -11.347 2.031 16.564 1.00 95.00 197 PHE A C 1
ATOM 1510 O O . PHE A 1 197 ? -12.474 1.555 16.434 1.00 95.00 197 PHE A O 1
ATOM 1517 N N . GLU A 1 198 ? -10.328 1.629 15.797 1.00 95.31 198 GLU A N 1
ATOM 1518 C CA . GLU A 1 198 ? -10.483 0.622 14.733 1.00 95.31 198 GLU A CA 1
ATOM 1519 C C . GLU A 1 198 ? -10.784 -0.785 15.278 1.00 95.31 198 GLU A C 1
ATOM 1521 O O . GLU A 1 198 ? -11.587 -1.516 14.693 1.00 95.31 198 GLU A O 1
ATOM 1526 N N . LEU A 1 199 ? -10.212 -1.165 16.426 1.00 97.06 199 LEU A N 1
ATOM 1527 C CA . LEU A 1 199 ? -10.548 -2.417 17.113 1.00 97.06 199 LEU A CA 1
ATOM 1528 C C . LEU A 1 199 ? -12.016 -2.448 17.549 1.00 97.06 199 LEU A C 1
ATOM 1530 O O . LEU A 1 199 ? -12.685 -3.461 17.343 1.00 97.06 199 LEU A O 1
ATOM 1534 N N . ALA A 1 200 ? -12.537 -1.341 18.086 1.00 96.31 200 ALA A N 1
ATOM 1535 C CA . ALA A 1 200 ? -13.945 -1.239 18.457 1.00 96.31 200 ALA A CA 1
ATOM 1536 C C . ALA A 1 200 ? -14.865 -1.395 17.233 1.00 96.31 200 ALA A C 1
ATOM 1538 O O . ALA A 1 200 ? -15.827 -2.164 17.275 1.00 96.31 200 ALA A O 1
ATOM 1539 N N . ILE A 1 201 ? -14.525 -0.752 16.108 1.00 95.00 201 ILE A N 1
ATOM 1540 C CA . ILE A 1 201 ? -15.250 -0.901 14.834 1.00 95.00 201 ILE A CA 1
ATOM 1541 C C . ILE A 1 201 ? -15.248 -2.360 14.364 1.00 95.00 201 ILE A C 1
ATOM 1543 O O . ILE A 1 201 ? -16.293 -2.905 14.001 1.00 95.00 201 ILE A O 1
ATOM 1547 N N . LEU A 1 202 ? -14.080 -3.009 14.349 1.00 95.44 202 LEU A N 1
ATOM 1548 C CA . LEU A 1 202 ? -13.959 -4.402 13.917 1.00 95.44 202 LEU A CA 1
ATOM 1549 C C . LEU A 1 202 ? -14.762 -5.354 14.804 1.00 95.44 202 LEU A C 1
ATOM 1551 O O . LEU A 1 202 ? -15.391 -6.277 14.278 1.00 95.44 202 LEU A O 1
ATOM 1555 N N . ALA A 1 203 ? -14.759 -5.127 16.117 1.00 95.69 203 ALA A N 1
ATOM 1556 C CA . ALA A 1 203 ? -15.522 -5.911 17.076 1.00 95.69 203 ALA A CA 1
ATOM 1557 C C . ALA A 1 203 ? -17.034 -5.769 16.837 1.00 95.69 203 ALA A C 1
ATOM 1559 O O . ALA A 1 203 ? -17.714 -6.780 16.653 1.00 95.69 203 ALA A O 1
ATOM 1560 N N . LEU A 1 204 ? -17.544 -4.539 16.684 1.00 94.69 204 LEU A N 1
ATOM 1561 C CA . LEU A 1 204 ? -18.954 -4.280 16.348 1.00 94.69 204 LEU A CA 1
ATOM 1562 C C . LEU A 1 204 ? -19.365 -4.960 15.037 1.00 94.69 204 LEU A C 1
ATOM 1564 O O . LEU A 1 204 ? -20.376 -5.657 14.982 1.00 94.69 204 LEU A O 1
ATOM 1568 N N . ARG A 1 205 ? -18.541 -4.835 13.990 1.00 92.00 205 ARG A N 1
ATOM 1569 C CA . ARG A 1 205 ? -18.776 -5.480 12.682 1.00 92.00 205 ARG A CA 1
ATOM 1570 C C . ARG A 1 205 ? -18.698 -7.004 12.722 1.00 92.00 205 ARG A C 1
ATOM 1572 O O . ARG A 1 205 ? -19.139 -7.659 11.777 1.00 92.00 205 ARG A O 1
ATOM 1579 N N . SER A 1 206 ? -18.112 -7.560 13.776 1.00 92.06 206 SER A N 1
ATOM 1580 C CA . SER A 1 206 ? -18.034 -9.001 14.022 1.00 92.06 206 SER A CA 1
ATOM 1581 C C . SER A 1 206 ? -19.100 -9.486 15.015 1.00 92.06 206 SER A C 1
ATOM 1583 O O . SER A 1 206 ? -19.184 -10.686 15.252 1.00 92.06 206 SER A O 1
ATOM 1585 N N . GLY A 1 207 ? -19.917 -8.584 15.574 1.00 93.25 207 GLY A N 1
ATOM 1586 C CA . GLY A 1 207 ? -20.927 -8.897 16.591 1.00 93.25 207 GLY A CA 1
ATOM 1587 C C . GLY A 1 207 ? -20.374 -9.089 18.009 1.00 93.25 207 GLY A C 1
ATOM 1588 O O . GLY A 1 207 ? -21.112 -9.509 18.896 1.00 93.25 207 GLY A O 1
ATOM 1589 N N . ASP A 1 208 ? -19.098 -8.780 18.243 1.00 95.62 208 ASP A N 1
ATOM 1590 C CA . ASP A 1 208 ? -18.424 -8.922 19.538 1.00 95.62 208 ASP A CA 1
ATOM 1591 C C . ASP A 1 208 ? -18.602 -7.639 20.370 1.00 95.62 208 ASP A C 1
ATOM 1593 O O . ASP A 1 208 ? -17.739 -6.758 20.410 1.00 95.62 208 ASP A O 1
ATOM 1597 N N . LEU A 1 209 ? -19.782 -7.494 20.985 1.00 95.69 209 LEU A N 1
ATOM 1598 C CA . LEU A 1 209 ? -20.148 -6.281 21.726 1.00 95.69 209 LEU A CA 1
ATOM 1599 C C . LEU A 1 209 ? -19.279 -6.064 22.975 1.00 95.69 209 LEU A C 1
ATOM 1601 O O . LEU A 1 209 ? -19.001 -4.920 23.333 1.00 95.69 209 LEU A O 1
ATOM 1605 N N . GLU A 1 210 ? -18.840 -7.141 23.624 1.00 95.94 210 GLU A N 1
ATOM 1606 C CA . GLU A 1 210 ? -17.975 -7.071 24.805 1.00 95.94 210 GLU A CA 1
ATOM 1607 C C . GLU A 1 210 ? -16.584 -6.547 24.440 1.00 95.94 210 GLU A C 1
ATOM 1609 O O . GLU A 1 210 ? -16.103 -5.598 25.065 1.00 95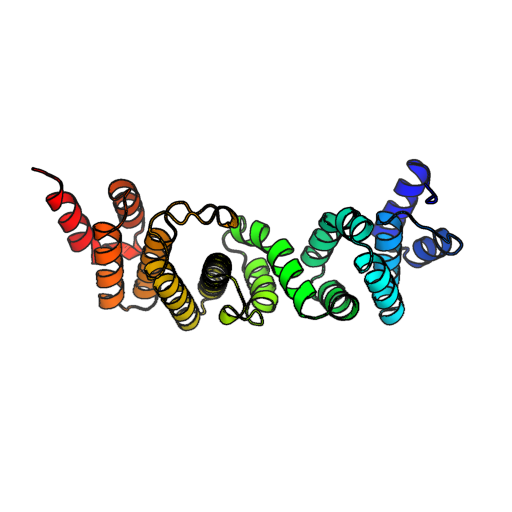.94 210 GLU A O 1
ATOM 1614 N N . ALA A 1 211 ? -15.961 -7.071 23.376 1.00 94.81 211 ALA A N 1
ATOM 1615 C CA . ALA A 1 211 ? -14.679 -6.538 22.918 1.00 94.81 211 ALA A CA 1
ATOM 1616 C C . ALA A 1 211 ? -14.800 -5.086 22.437 1.00 94.81 211 ALA A C 1
ATOM 1618 O O . ALA A 1 211 ? -13.915 -4.273 22.710 1.00 94.81 211 ALA A O 1
ATOM 1619 N N . ALA A 1 212 ? -15.908 -4.733 21.776 1.00 96.50 212 ALA A N 1
ATOM 1620 C CA . ALA A 1 212 ? -16.163 -3.358 21.365 1.00 96.50 212 ALA A CA 1
ATOM 1621 C C . ALA A 1 212 ? -16.273 -2.412 22.571 1.00 96.50 212 ALA A C 1
ATOM 1623 O O . ALA A 1 212 ? -15.610 -1.377 22.609 1.00 96.50 212 ALA A O 1
ATOM 1624 N N . ARG A 1 213 ? -17.045 -2.800 23.596 1.00 96.12 213 ARG A N 1
ATOM 162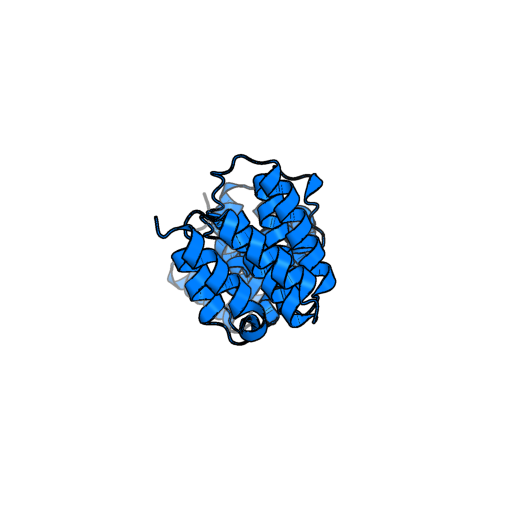5 C CA . ARG A 1 213 ? -17.178 -2.061 24.860 1.00 96.12 213 ARG A CA 1
ATOM 1626 C C . ARG A 1 213 ? -15.829 -1.875 25.550 1.00 96.12 213 ARG A C 1
ATOM 1628 O O . ARG A 1 213 ? -15.541 -0.773 26.023 1.00 96.12 213 ARG A O 1
ATOM 1635 N N . ALA A 1 214 ? -15.022 -2.931 25.624 1.00 95.81 214 ALA A N 1
ATOM 1636 C CA . ALA A 1 214 ? -13.703 -2.878 26.242 1.00 95.81 214 ALA A CA 1
ATOM 1637 C C . ALA A 1 214 ? -12.789 -1.888 25.502 1.00 95.81 214 ALA A C 1
ATOM 1639 O O . ALA A 1 214 ? -12.257 -0.969 26.123 1.00 95.81 214 ALA A O 1
ATOM 1640 N N . ALA A 1 215 ? -12.690 -2.005 24.174 1.00 95.69 215 ALA A N 1
ATOM 1641 C CA . ALA A 1 215 ? -11.869 -1.119 23.351 1.00 95.69 215 ALA A CA 1
ATOM 1642 C C . ALA A 1 215 ? -12.316 0.352 23.441 1.00 95.69 215 ALA A C 1
ATOM 1644 O O . ALA A 1 215 ? -11.472 1.231 23.609 1.00 95.69 215 ALA A O 1
ATOM 1645 N N . THR A 1 216 ? -13.626 0.627 23.401 1.00 95.69 216 THR A N 1
ATOM 1646 C CA . THR A 1 216 ? -14.176 1.986 23.560 1.00 95.69 216 THR A CA 1
ATOM 1647 C C . THR A 1 216 ? -13.895 2.561 24.946 1.00 95.69 216 THR A C 1
ATOM 1649 O O . THR A 1 216 ? -13.458 3.704 25.051 1.00 95.69 216 THR A O 1
ATOM 1652 N N . THR A 1 217 ? -14.083 1.776 26.010 1.00 94.75 217 THR A N 1
ATOM 1653 C CA . THR A 1 217 ? -13.758 2.213 27.378 1.00 94.75 217 THR A CA 1
ATOM 1654 C C . THR A 1 217 ? -12.277 2.570 27.498 1.00 94.75 217 THR A C 1
ATOM 1656 O O . THR A 1 217 ? -11.935 3.621 28.033 1.00 94.75 217 THR A O 1
ATOM 1659 N N . THR A 1 218 ? -11.384 1.720 26.978 1.00 94.00 218 THR A N 1
ATOM 1660 C CA . THR A 1 218 ? -9.942 1.990 27.004 1.00 94.00 218 THR A CA 1
ATOM 1661 C C . THR A 1 218 ? -9.584 3.217 26.172 1.00 94.00 218 THR A C 1
ATOM 1663 O O . THR A 1 218 ? -8.768 4.013 26.626 1.00 94.00 218 THR A O 1
ATOM 1666 N N . LEU A 1 219 ? -10.184 3.394 24.990 1.00 94.06 219 LEU A N 1
ATOM 1667 C CA . LEU A 1 219 ? -9.981 4.567 24.138 1.00 94.06 219 LEU A CA 1
ATOM 1668 C C . LEU A 1 219 ? -10.268 5.859 24.905 1.00 94.06 219 LEU A C 1
ATOM 1670 O O . LEU A 1 219 ? -9.367 6.680 25.054 1.00 94.06 219 LEU A O 1
ATOM 1674 N N . LEU A 1 220 ? -11.486 5.994 25.434 1.00 93.06 220 LEU A N 1
ATOM 1675 C CA . LEU A 1 220 ? -11.930 7.211 26.117 1.00 93.06 220 LEU A CA 1
ATOM 1676 C C . LEU A 1 220 ? -11.139 7.477 27.403 1.00 93.06 220 LEU A C 1
ATOM 1678 O O . LEU A 1 220 ? -10.866 8.621 27.727 1.00 93.06 220 LEU A O 1
ATOM 1682 N N . ALA A 1 221 ? -10.689 6.432 28.101 1.00 90.12 221 ALA A N 1
ATOM 1683 C CA . ALA A 1 221 ? -9.888 6.586 29.316 1.00 90.12 221 ALA A CA 1
ATOM 1684 C C . ALA A 1 221 ? -8.421 6.999 29.074 1.00 90.12 221 ALA A C 1
ATOM 1686 O O . ALA A 1 221 ? -7.702 7.246 30.039 1.00 90.12 221 ALA A O 1
ATOM 1687 N N . SER A 1 222 ? -7.930 6.982 27.829 1.00 87.44 222 SER A N 1
ATOM 1688 C CA . SER A 1 222 ? -6.489 7.120 27.550 1.00 87.44 222 SER A CA 1
ATOM 1689 C C . SER A 1 222 ? -6.120 8.043 26.392 1.00 87.44 222 SER A C 1
ATOM 1691 O O . SER A 1 222 ? -4.933 8.320 26.207 1.00 87.44 222 SER A O 1
ATOM 1693 N N . THR A 1 223 ? -7.088 8.498 25.597 1.00 87.75 223 THR A N 1
ATOM 1694 C CA . THR A 1 223 ? -6.854 9.530 24.578 1.00 87.75 223 THR A CA 1
ATOM 1695 C C . THR A 1 223 ? -6.699 10.903 25.226 1.00 87.75 223 THR A C 1
ATOM 1697 O O . THR A 1 223 ? -7.257 11.156 26.292 1.00 87.75 223 THR A O 1
ATOM 1700 N N . ARG A 1 224 ? -5.928 11.795 24.591 1.00 85.12 224 ARG A N 1
ATOM 1701 C CA . ARG A 1 224 ? -5.816 13.194 25.036 1.00 85.12 224 ARG A CA 1
ATOM 1702 C C . ARG A 1 224 ? -6.926 14.070 24.450 1.00 85.12 224 ARG A C 1
ATOM 1704 O O . ARG A 1 224 ? -7.095 15.192 24.909 1.00 85.12 224 ARG A O 1
ATOM 1711 N N . ASP A 1 225 ? -7.654 13.565 23.455 1.00 86.94 225 ASP A N 1
ATOM 1712 C CA . ASP A 1 225 ? -8.696 14.278 22.715 1.00 86.94 225 ASP A CA 1
ATOM 1713 C C . ASP A 1 225 ? -10.033 13.529 22.849 1.00 86.94 225 ASP A C 1
ATOM 1715 O O . ASP A 1 225 ? -10.563 12.951 21.896 1.00 86.94 225 ASP A O 1
ATOM 1719 N N . VAL A 1 226 ? -10.523 13.441 24.092 1.00 88.56 226 VAL A N 1
ATOM 1720 C CA . VAL A 1 226 ? -11.730 12.673 24.447 1.00 88.56 226 VAL A CA 1
ATOM 1721 C C . VAL A 1 226 ? -12.935 13.180 23.659 1.00 88.56 226 VAL A C 1
ATOM 1723 O O . VAL A 1 226 ? -13.617 12.369 23.033 1.00 88.56 226 VAL A O 1
ATOM 1726 N N . ASP A 1 227 ? -13.124 14.500 23.596 1.00 88.31 227 ASP A N 1
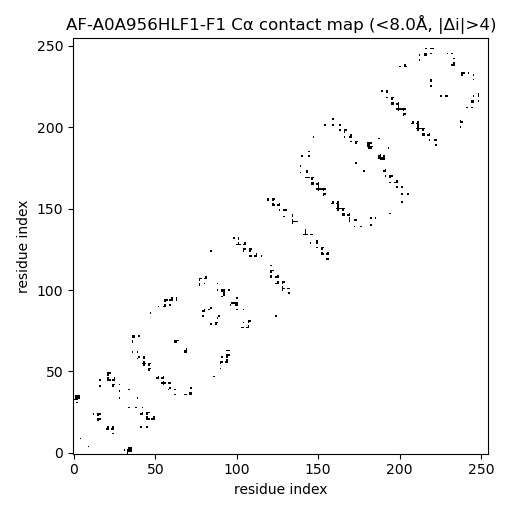ATOM 1727 C CA . ASP A 1 227 ? -14.221 15.148 22.870 1.00 88.31 227 ASP A CA 1
ATOM 1728 C C . ASP A 1 227 ? -14.254 14.733 21.391 1.00 88.31 227 ASP A C 1
ATOM 1730 O O . ASP A 1 227 ? -15.293 14.301 20.885 1.00 88.31 227 ASP A O 1
ATOM 1734 N N . LEU A 1 228 ? -13.103 14.771 20.702 1.00 90.06 228 LEU A N 1
ATOM 1735 C CA . LEU A 1 228 ? -13.006 14.341 19.306 1.00 90.06 228 LEU A CA 1
ATOM 1736 C C . LEU A 1 228 ? -13.447 12.885 19.134 1.00 90.06 228 LEU A C 1
ATOM 1738 O O . LEU A 1 228 ? -14.203 12.567 18.211 1.00 90.06 228 LEU A O 1
ATOM 1742 N N . TYR A 1 229 ? -12.957 11.979 19.983 1.00 91.31 229 TYR A N 1
ATOM 1743 C CA . TYR A 1 229 ? -13.299 10.566 19.857 1.00 91.31 229 TYR A CA 1
ATOM 1744 C C . TYR A 1 229 ? -14.748 10.286 20.250 1.00 91.31 229 TYR A C 1
ATOM 1746 O O . TYR A 1 229 ? -15.384 9.473 19.581 1.00 91.31 229 TYR A O 1
ATOM 1754 N N . GLU A 1 230 ? -15.305 10.960 21.254 1.00 91.88 230 GLU A N 1
ATOM 1755 C CA . GLU A 1 230 ? -16.731 10.864 21.567 1.00 91.88 230 GLU A CA 1
ATOM 1756 C C . GLU A 1 230 ? -17.601 11.288 20.380 1.00 91.88 230 GLU A C 1
ATOM 1758 O O . GLU A 1 230 ? -18.499 10.540 19.983 1.0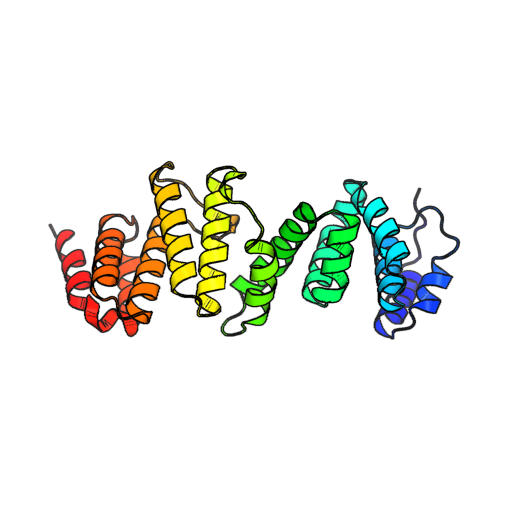0 91.88 230 GLU A O 1
ATOM 1763 N N . ASP A 1 231 ? -17.303 12.432 19.765 1.00 91.94 231 ASP A N 1
ATOM 1764 C CA . ASP A 1 231 ? -18.019 12.922 18.587 1.00 91.94 231 ASP A CA 1
ATOM 1765 C C . ASP A 1 231 ? -17.913 11.941 17.416 1.00 91.94 231 ASP A C 1
ATOM 1767 O O . ASP A 1 231 ? -18.912 11.606 16.770 1.00 91.94 231 ASP A O 1
ATOM 1771 N N . MET A 1 232 ? -16.714 11.405 17.165 1.00 92.38 232 MET A N 1
ATOM 1772 C CA . MET A 1 232 ? -16.495 10.390 16.132 1.00 92.38 232 MET A CA 1
ATOM 1773 C C . MET A 1 232 ? -17.279 9.098 16.393 1.00 92.38 232 MET A C 1
ATOM 1775 O O . MET A 1 232 ? -17.791 8.496 15.442 1.00 92.38 232 MET A O 1
ATOM 1779 N N . LEU A 1 233 ? -17.360 8.653 17.651 1.00 93.56 233 LEU A N 1
ATOM 1780 C CA . LEU A 1 233 ? -18.126 7.473 18.050 1.00 93.56 233 LEU A CA 1
ATOM 1781 C C . LEU A 1 233 ? -19.632 7.729 17.877 1.00 93.56 233 LEU A C 1
ATOM 1783 O O . LEU A 1 233 ? -20.311 6.922 17.244 1.00 93.56 233 LEU A O 1
ATOM 1787 N N . ARG A 1 234 ? -20.151 8.872 18.349 1.00 92.31 234 ARG A N 1
ATOM 1788 C CA . ARG A 1 234 ? -21.573 9.255 18.224 1.00 92.31 234 ARG A CA 1
ATOM 1789 C C . ARG A 1 234 ? -22.014 9.427 16.771 1.00 92.31 234 ARG A C 1
ATOM 1791 O O . ARG A 1 234 ? -23.130 9.051 16.419 1.00 92.31 234 ARG A O 1
ATOM 1798 N N . ALA A 1 235 ? -21.141 9.946 15.908 1.00 92.38 235 ALA A N 1
ATOM 1799 C CA . ALA A 1 235 ? -21.434 10.140 14.488 1.00 92.38 235 ALA A CA 1
ATOM 1800 C C . ALA A 1 235 ? -21.635 8.822 13.714 1.00 92.38 235 ALA A C 1
ATOM 1802 O O . ALA A 1 235 ? -22.124 8.829 12.581 1.00 92.38 235 ALA A O 1
ATOM 1803 N N . ARG A 1 236 ? -21.249 7.677 14.291 1.00 92.12 236 ARG A N 1
ATOM 1804 C CA . ARG A 1 236 ? -21.308 6.370 13.638 1.00 92.12 236 ARG A CA 1
ATOM 1805 C C . ARG A 1 236 ? -22.442 5.513 14.187 1.00 92.12 236 ARG A C 1
ATOM 1807 O O . ARG A 1 236 ? -22.391 5.035 15.313 1.00 92.12 236 ARG A O 1
ATOM 1814 N N . ALA A 1 237 ? -23.411 5.197 13.328 1.00 90.94 237 ALA A N 1
ATOM 1815 C CA . ALA A 1 237 ? -24.574 4.378 13.687 1.00 90.94 237 ALA A CA 1
ATOM 1816 C C . ALA A 1 237 ? -24.219 2.996 14.280 1.00 90.94 237 ALA A C 1
ATOM 1818 O O . ALA A 1 237 ? -24.946 2.487 15.129 1.00 90.94 237 ALA A O 1
ATOM 1819 N N . GLU A 1 238 ? -23.090 2.400 13.879 1.00 92.31 238 GLU A N 1
ATOM 1820 C CA . GLU A 1 238 ? -22.604 1.117 14.416 1.00 92.31 238 GLU A CA 1
ATOM 1821 C C . GLU A 1 238 ? -22.293 1.165 15.927 1.00 92.31 238 GLU A C 1
ATOM 1823 O O . GLU A 1 238 ? -22.360 0.131 16.586 1.00 92.31 238 GLU A O 1
ATOM 1828 N N . PHE A 1 239 ? -22.038 2.349 16.496 1.00 94.31 239 PHE A N 1
ATOM 1829 C CA . PHE A 1 239 ? -21.796 2.546 17.929 1.00 94.31 239 PHE A CA 1
ATOM 1830 C C . PHE A 1 239 ? -23.066 2.797 18.749 1.00 94.31 239 PHE A C 1
ATOM 1832 O O . PHE A 1 239 ? -22.971 2.931 19.968 1.00 94.31 239 PHE A O 1
ATOM 1839 N N . ALA A 1 240 ? -24.259 2.801 18.139 1.00 93.31 240 ALA A N 1
ATOM 1840 C CA . ALA A 1 240 ? -25.521 2.971 18.867 1.00 93.31 240 ALA A CA 1
ATOM 1841 C C . ALA A 1 240 ? -25.670 2.041 20.101 1.00 93.31 240 ALA A C 1
ATOM 1843 O O . ALA A 1 240 ? -26.104 2.522 21.149 1.00 93.31 240 ALA A O 1
ATOM 1844 N N . PRO A 1 241 ? -25.250 0.755 20.063 1.00 93.38 241 PRO A N 1
ATOM 1845 C CA . PRO A 1 241 ? -25.296 -0.123 21.239 1.00 93.38 241 PRO A CA 1
ATOM 1846 C C . PRO A 1 241 ? -24.366 0.292 22.393 1.00 93.38 241 PRO A C 1
ATOM 1848 O O . PRO A 1 241 ? -24.522 -0.194 23.513 1.00 93.38 241 PRO A O 1
ATOM 1851 N N . LEU A 1 242 ? -23.383 1.156 22.128 1.00 93.69 242 LEU A N 1
ATOM 1852 C CA . LEU A 1 242 ? -22.360 1.591 23.079 1.00 93.69 242 LEU A CA 1
ATOM 1853 C C . LEU A 1 242 ? -22.583 3.011 23.613 1.00 93.69 242 LEU A C 1
ATOM 1855 O O . LEU A 1 242 ? -21.808 3.446 24.463 1.00 93.69 242 LEU A O 1
ATOM 1859 N N . LEU A 1 243 ? -23.651 3.709 23.206 1.00 91.56 243 LEU A N 1
ATOM 1860 C CA . LEU A 1 243 ? -23.969 5.057 23.704 1.00 91.56 243 LEU A CA 1
ATOM 1861 C C . LEU A 1 243 ? -23.946 5.181 25.241 1.00 91.56 243 LEU A C 1
ATOM 1863 O O . LEU A 1 243 ? -23.334 6.127 25.721 1.00 91.56 243 LEU A O 1
ATOM 1867 N N . PRO A 1 244 ? -24.461 4.222 26.044 1.00 90.19 244 PRO A N 1
ATOM 1868 C CA . PRO A 1 244 ? -24.382 4.329 27.505 1.00 90.19 244 PRO A CA 1
ATOM 1869 C C . PRO A 1 244 ? -22.950 4.373 28.061 1.00 90.19 244 PRO A C 1
ATOM 1871 O O . PRO A 1 244 ? -22.717 4.936 29.126 1.00 90.19 244 PRO A O 1
ATOM 1874 N N . VAL A 1 245 ? -21.995 3.745 27.368 1.00 88.06 245 VAL A N 1
ATOM 1875 C CA . VAL A 1 245 ? -20.571 3.751 27.742 1.00 88.06 245 VAL A CA 1
ATOM 1876 C C . VAL A 1 245 ? -19.954 5.097 27.391 1.00 88.06 245 VAL A C 1
ATOM 1878 O O . VAL A 1 245 ? -19.229 5.659 28.204 1.00 88.06 245 VAL A O 1
ATOM 1881 N N . ILE A 1 246 ? -20.281 5.607 26.202 1.00 88.81 246 ILE A N 1
ATOM 1882 C CA . ILE A 1 246 ? -19.808 6.897 25.694 1.00 88.81 246 ILE A CA 1
ATOM 1883 C C . ILE A 1 246 ? -20.316 8.023 26.607 1.00 88.81 246 ILE A C 1
ATOM 1885 O O . ILE A 1 246 ? -19.527 8.791 27.137 1.00 88.81 246 ILE A O 1
ATOM 1889 N N . ASP A 1 247 ? -21.612 8.047 26.918 1.00 86.56 247 ASP A N 1
ATOM 1890 C CA . ASP A 1 247 ? -22.213 9.072 27.783 1.00 86.56 247 ASP A CA 1
ATOM 1891 C C . ASP A 1 247 ? -21.764 8.975 29.250 1.00 86.56 247 ASP A C 1
ATOM 1893 O O . ASP A 1 247 ? -21.865 9.942 30.006 1.00 86.56 247 ASP A O 1
ATOM 1897 N N . GLY A 1 248 ? -21.303 7.798 29.680 1.00 79.50 248 GLY A N 1
ATOM 1898 C CA . GLY A 1 248 ? -20.747 7.584 31.014 1.00 79.50 248 GLY A CA 1
ATOM 1899 C C . GLY A 1 248 ? -19.313 8.096 31.177 1.00 79.50 248 GLY A C 1
ATOM 1900 O O . GLY A 1 248 ? -18.895 8.322 32.313 1.00 79.50 248 GLY A O 1
ATOM 1901 N N . ALA A 1 249 ? -18.571 8.272 30.078 1.00 70.44 249 ALA A N 1
ATOM 1902 C CA . ALA A 1 249 ? -17.227 8.847 30.082 1.00 70.44 249 ALA A CA 1
ATOM 1903 C C . ALA A 1 249 ? -17.285 10.376 30.229 1.00 70.44 249 ALA A C 1
ATOM 1905 O O . ALA A 1 249 ? -16.691 10.893 31.171 1.00 70.44 249 ALA A O 1
ATOM 1906 N N . ALA A 1 250 ? -18.116 11.052 29.426 1.00 60.75 250 ALA A N 1
ATOM 1907 C CA . ALA A 1 250 ? -18.353 12.501 29.478 1.00 60.75 250 ALA A CA 1
ATOM 1908 C C . ALA A 1 250 ? -18.674 13.053 30.882 1.00 60.75 250 ALA A C 1
ATOM 1910 O O . ALA A 1 250 ? -18.330 14.180 31.217 1.00 60.75 250 ALA A O 1
ATOM 1911 N N . ARG A 1 251 ? -19.329 12.259 31.740 1.00 59.78 251 ARG A N 1
ATOM 1912 C CA . ARG A 1 251 ? -19.707 12.678 33.105 1.00 59.78 251 ARG A CA 1
ATOM 1913 C C . ARG A 1 251 ? -18.574 12.608 34.130 1.00 59.78 251 ARG A C 1
ATOM 1915 O O . ARG A 1 251 ? -18.804 12.966 35.279 1.00 59.78 251 ARG A O 1
ATOM 1922 N N . ARG A 1 252 ? -17.398 12.078 33.777 1.00 57.56 252 ARG A N 1
ATOM 1923 C CA . ARG A 1 252 ? -16.248 12.001 34.698 1.00 57.56 252 ARG A CA 1
ATOM 1924 C C . ARG A 1 252 ? -15.380 13.260 34.687 1.00 57.56 252 ARG A C 1
ATOM 1926 O O . ARG A 1 252 ? -14.593 13.410 35.616 1.00 57.56 252 ARG A O 1
ATOM 1933 N N . ASP A 1 253 ? -15.568 14.139 33.702 1.00 49.91 253 ASP A N 1
ATOM 1934 C CA . ASP A 1 253 ? -14.804 15.383 33.535 1.00 49.91 253 ASP A CA 1
ATOM 1935 C C . ASP A 1 253 ? -15.571 16.649 33.975 1.00 49.91 253 ASP A C 1
ATOM 1937 O O . ASP A 1 253 ? -15.027 17.749 33.896 1.00 49.91 253 ASP A O 1
ATOM 1941 N N . ASP A 1 254 ? -16.799 16.509 34.494 1.00 37.56 254 ASP A N 1
ATOM 1942 C CA . ASP A 1 254 ? -17.537 17.600 35.153 1.00 37.56 254 ASP A CA 1
ATOM 1943 C C . ASP A 1 254 ? -17.195 17.606 36.666 1.00 37.56 254 ASP A C 1
ATOM 1945 O O . ASP A 1 254 ? -17.528 16.632 37.354 1.00 37.56 254 ASP A O 1
ATOM 1949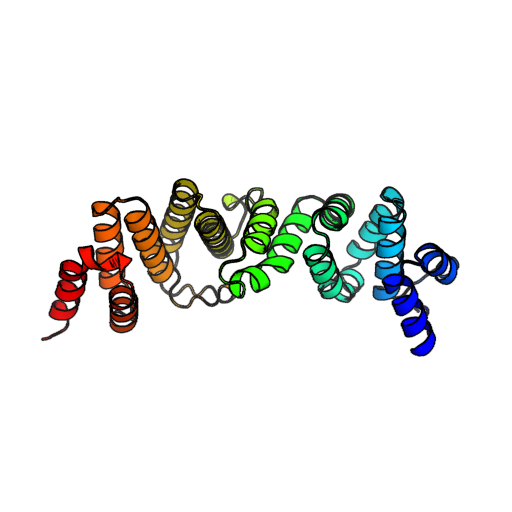 N N . PRO A 1 255 ? -16.492 18.633 37.192 1.00 47.69 255 PRO A N 1
ATOM 1950 C CA . PRO A 1 255 ? -16.113 18.729 38.607 1.00 47.69 255 PRO A CA 1
ATOM 1951 C C . PRO A 1 255 ? -17.286 18.971 39.569 1.00 47.69 255 PRO A C 1
ATOM 1953 O O . PRO A 1 255 ? -18.261 19.663 39.194 1.00 47.69 255 PRO A O 1
#

pLDDT: mean 87.73, std 10.0, range [37.56, 97.5]

Sequence (255 aa):
GGYDLSTLERAALRRRLVDGDYAAVIAALADEVELAPQLELWRIVALRRLLRFDEAAARLRALLADDARARAIHRELLALLRTDVDGFGALVREAAGAAQHRALLVEAWTQAFQMSRGDDAPARALLGGLVELAADALAPNAAVELRLLRARVRAELGMRARAREDYEAALSLLDALPQELALPSLGLREPRARVLFELAILALRSGDLEAARAATTTLLASTRDVDLYEDMLRARAEFAPLLPVIDGAARRDDP

Foldseek 3Di:
DFDDDDPVVVVVLVVCLVVLVLVVLCVVCVPGPHHQLVSLLSNLSSCLSVVVLVVSLQSVLVQCVDPVSCVVCLVVLLVCCVPCVPSSLVSCCSRPNLLVSLVSQCVSLVVVVVPDDPDLPSLVSNLVSLVPDDLVPDDLLVSLVSLQSNLVSCVSVVVLVSSLVSLVVSLVSCVVDPQQDDNVVNPRRRSNLVSLLVQLVSCLVVVNNVSNLVSLLVSCVDDPCNVVVLVVLVVDPSNPVVVVSSVVSVVVPDD

Mean predicted aligned error: 7.34 Å